Protein AF-A0A5J4VMX1-F1 (afdb_monomer_lite)

Structure (mmCIF, N/CA/C/O backbone):
data_AF-A0A5J4VMX1-F1
#
_entry.id   AF-A0A5J4VMX1-F1
#
loop_
_atom_site.group_PDB
_atom_site.id
_atom_site.type_symbol
_atom_site.label_atom_id
_atom_site.label_alt_id
_atom_site.label_comp_id
_atom_site.label_asym_id
_atom_site.label_entity_id
_atom_site.label_seq_id
_atom_site.pdbx_PDB_ins_code
_atom_site.Cartn_x
_atom_site.Cartn_y
_atom_site.Cartn_z
_atom_site.occupancy
_atom_site.B_iso_or_equiv
_atom_site.auth_seq_id
_atom_site.auth_comp_id
_atom_site.auth_asym_id
_atom_site.auth_atom_id
_atom_site.pdbx_PDB_model_num
ATOM 1 N N . MET A 1 1 ? 20.543 -6.179 -21.275 1.00 29.08 1 MET A N 1
ATOM 2 C CA . MET A 1 1 ? 20.308 -6.005 -19.827 1.00 29.08 1 MET A CA 1
ATOM 3 C C . MET A 1 1 ? 18.827 -6.152 -19.548 1.00 29.08 1 MET A C 1
ATOM 5 O O . MET A 1 1 ? 18.034 -5.289 -19.905 1.00 29.08 1 MET A O 1
ATOM 9 N N . THR A 1 2 ? 18.463 -7.308 -19.015 1.00 29.66 2 THR A N 1
ATOM 10 C CA . THR A 1 2 ? 17.101 -7.694 -18.652 1.00 29.66 2 THR A CA 1
ATOM 11 C C . THR A 1 2 ? 16.808 -7.059 -17.297 1.00 29.66 2 THR A C 1
ATOM 13 O O . THR A 1 2 ? 17.490 -7.374 -16.328 1.00 29.66 2 THR A O 1
ATOM 16 N N . SER A 1 3 ? 15.864 -6.120 -17.218 1.00 35.12 3 SER A N 1
ATOM 17 C CA . SER A 1 3 ? 15.375 -5.622 -15.928 1.00 35.12 3 SER A CA 1
ATOM 18 C C . SER A 1 3 ? 14.804 -6.809 -15.157 1.00 35.12 3 SER A C 1
ATOM 20 O O . SER A 1 3 ? 13.840 -7.421 -15.621 1.00 35.12 3 SER A O 1
ATOM 22 N N . ILE A 1 4 ? 15.448 -7.165 -14.047 1.00 37.03 4 ILE A N 1
ATOM 23 C CA . ILE A 1 4 ? 15.083 -8.304 -13.207 1.00 37.03 4 ILE A CA 1
ATOM 24 C C . ILE A 1 4 ? 13.733 -7.981 -12.560 1.00 37.03 4 ILE A C 1
ATOM 26 O O . ILE A 1 4 ? 13.633 -7.103 -11.707 1.00 37.03 4 ILE A O 1
ATOM 30 N N . ILE A 1 5 ? 12.684 -8.648 -13.040 1.00 44.59 5 ILE A N 1
ATOM 31 C CA . ILE A 1 5 ? 11.363 -8.666 -12.417 1.00 44.59 5 ILE A CA 1
ATOM 32 C C . ILE A 1 5 ? 11.419 -9.800 -11.396 1.00 44.59 5 ILE A C 1
ATOM 34 O O . ILE A 1 5 ? 11.453 -10.965 -11.781 1.00 44.59 5 ILE A O 1
ATOM 38 N N . ASP A 1 6 ? 11.471 -9.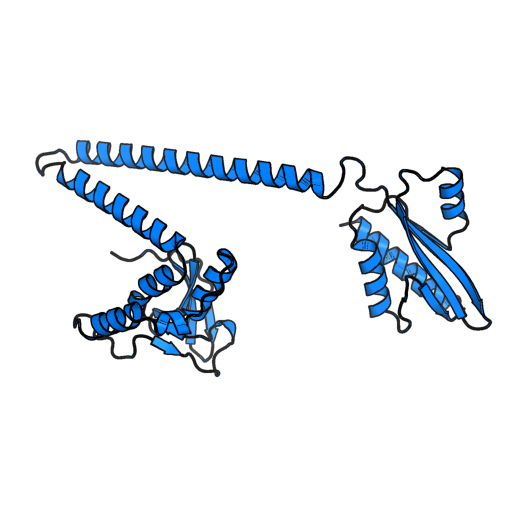463 -10.110 1.00 40.38 6 ASP A N 1
ATOM 39 C CA . ASP A 1 6 ? 11.399 -10.454 -9.035 1.00 40.38 6 ASP A CA 1
ATOM 40 C C . ASP A 1 6 ? 9.949 -10.959 -8.919 1.00 40.38 6 ASP A C 1
ATOM 42 O O . ASP A 1 6 ? 9.024 -10.202 -8.602 1.00 40.38 6 ASP A O 1
ATOM 46 N N . THR A 1 7 ? 9.729 -12.229 -9.262 1.00 39.91 7 THR A N 1
ATOM 47 C CA . THR A 1 7 ? 8.399 -12.845 -9.396 1.00 39.91 7 THR A CA 1
ATOM 48 C C . THR A 1 7 ? 7.942 -13.507 -8.096 1.00 39.91 7 THR A C 1
ATOM 50 O O . THR A 1 7 ? 8.210 -14.680 -7.851 1.00 39.91 7 THR A O 1
ATOM 53 N N . SER A 1 8 ? 7.175 -12.777 -7.281 1.00 46.41 8 SER A N 1
ATOM 54 C CA . SER A 1 8 ? 6.156 -13.389 -6.414 1.00 46.41 8 SER A CA 1
ATOM 55 C C . SER A 1 8 ? 4.821 -13.350 -7.165 1.00 46.41 8 SER A C 1
ATOM 57 O O . SER A 1 8 ? 4.031 -12.413 -7.081 1.00 46.41 8 SER A O 1
ATOM 59 N N . THR A 1 9 ? 4.630 -14.337 -8.035 1.00 57.38 9 THR A N 1
ATOM 60 C CA . THR A 1 9 ? 3.642 -14.291 -9.116 1.00 57.38 9 THR A CA 1
ATOM 61 C C . THR A 1 9 ? 2.244 -14.635 -8.609 1.00 57.38 9 THR A C 1
ATOM 63 O O . THR A 1 9 ? 1.871 -15.801 -8.523 1.00 57.38 9 THR A O 1
ATOM 66 N N . THR A 1 10 ? 1.430 -13.627 -8.298 1.00 73.25 10 THR A N 1
ATOM 67 C CA . THR A 1 10 ? -0.026 -13.833 -8.230 1.00 73.25 10 THR A CA 1
ATOM 68 C C . THR A 1 10 ? -0.598 -13.613 -9.627 1.00 73.25 10 THR A C 1
ATOM 70 O O . THR A 1 10 ? -0.520 -12.499 -10.151 1.00 73.25 10 THR A O 1
ATOM 73 N N . GLN A 1 11 ? -1.136 -14.671 -10.239 1.00 83.56 11 GLN A N 1
ATOM 74 C CA . GLN A 1 11 ? -1.799 -14.599 -11.542 1.00 83.56 11 GLN A CA 1
ATOM 75 C C . GLN A 1 11 ? -3.293 -14.315 -11.374 1.00 83.56 11 GLN A C 1
ATOM 77 O O . GLN A 1 11 ? -3.957 -14.896 -10.516 1.00 83.56 11 GLN A O 1
ATOM 82 N N . ILE A 1 12 ? -3.820 -13.422 -12.206 1.00 90.00 12 ILE A N 1
ATOM 83 C CA . ILE A 1 12 ? -5.243 -13.088 -12.288 1.00 90.00 12 ILE A CA 1
ATOM 84 C C . ILE A 1 12 ? -5.720 -13.424 -13.696 1.00 90.00 12 ILE A C 1
ATOM 86 O O . ILE A 1 12 ? -5.095 -13.035 -14.679 1.00 90.00 12 ILE A O 1
ATOM 90 N N . THR A 1 13 ? -6.846 -14.120 -13.801 1.00 91.06 13 THR A N 1
ATOM 91 C CA . THR A 1 13 ? -7.490 -14.449 -15.078 1.00 91.06 13 THR A CA 1
ATOM 92 C C . THR A 1 13 ? -8.724 -13.577 -15.286 1.00 91.06 13 THR A C 1
ATOM 94 O O . THR A 1 13 ? -9.578 -13.501 -14.403 1.00 91.06 13 THR A O 1
ATOM 97 N N . SER A 1 14 ? -8.855 -12.931 -16.446 1.00 92.06 14 SER A N 1
ATOM 98 C CA . SER A 1 14 ? -10.034 -12.134 -16.794 1.00 92.06 14 SER A CA 1
ATOM 99 C C . SER A 1 14 ? -10.267 -12.108 -18.303 1.00 92.06 14 SER A C 1
ATOM 101 O O . SER A 1 14 ? -9.348 -11.797 -19.054 1.00 92.06 14 SER A O 1
ATOM 103 N N . ASN A 1 15 ? -11.504 -12.395 -18.735 1.00 92.06 15 ASN A N 1
ATOM 104 C CA . ASN A 1 15 ? -11.900 -12.433 -20.150 1.00 92.06 15 ASN A CA 1
ATOM 105 C C . ASN A 1 15 ? -10.936 -13.282 -21.009 1.00 92.06 15 ASN A C 1
ATOM 107 O O . ASN A 1 15 ? -10.409 -12.805 -22.012 1.00 92.06 15 ASN A O 1
ATOM 111 N N . ASP A 1 16 ? -10.660 -14.505 -20.542 1.00 91.38 16 ASP A N 1
ATOM 112 C CA . ASP A 1 16 ? -9.751 -15.488 -21.154 1.00 91.38 16 ASP A CA 1
ATOM 113 C C . ASP A 1 16 ? -8.298 -15.017 -21.346 1.00 91.38 16 ASP A C 1
ATOM 115 O O . ASP A 1 16 ? -7.525 -15.618 -22.090 1.00 91.38 16 ASP A O 1
ATOM 119 N N . GLU A 1 17 ? -7.898 -13.958 -20.643 1.00 93.56 17 GLU A N 1
ATOM 120 C CA . GLU A 1 17 ? -6.526 -13.465 -20.614 1.00 93.56 17 GLU A CA 1
ATOM 121 C C . GLU A 1 17 ? -5.946 -13.511 -19.204 1.00 93.56 17 GLU A C 1
ATOM 123 O O . GLU A 1 17 ? -6.660 -13.407 -18.200 1.00 93.56 17 GLU A O 1
ATOM 128 N N . THR A 1 18 ? -4.626 -13.651 -19.136 1.00 94.69 18 THR A N 1
ATOM 129 C CA . THR A 1 18 ? -3.882 -13.738 -17.884 1.00 94.69 18 THR A CA 1
ATOM 130 C C . THR A 1 18 ? -3.088 -12.462 -17.622 1.00 94.69 18 THR A C 1
ATOM 132 O O . THR A 1 18 ? -2.608 -11.776 -18.534 1.00 94.69 18 THR A O 1
ATOM 135 N N . PHE A 1 19 ? -3.009 -12.118 -16.342 1.00 95.31 19 PHE A N 1
ATOM 136 C CA . PHE A 1 19 ? -2.328 -10.941 -15.838 1.00 95.31 19 PHE A CA 1
ATOM 137 C C . PHE A 1 19 ? -1.429 -11.341 -14.679 1.00 95.31 19 PHE A C 1
ATOM 139 O O . PHE A 1 19 ? -1.864 -12.012 -13.740 1.00 95.31 19 PHE A O 1
ATOM 146 N N . THR A 1 20 ? -0.195 -10.867 -14.722 1.00 94.75 20 THR A N 1
ATOM 147 C CA . THR A 1 20 ? 0.819 -11.132 -13.714 1.00 94.75 20 THR A CA 1
ATOM 148 C C . THR A 1 20 ? 1.050 -9.894 -12.862 1.00 94.75 20 THR A C 1
ATOM 150 O O . THR A 1 20 ? 1.355 -8.815 -13.377 1.00 94.75 20 THR A O 1
ATOM 153 N N . LYS A 1 21 ? 0.965 -10.052 -11.539 1.00 92.25 21 LYS A N 1
ATOM 154 C CA . LYS A 1 21 ? 1.534 -9.071 -10.614 1.00 92.25 21 LYS A CA 1
ATOM 155 C C . LYS A 1 21 ? 3.052 -9.235 -10.553 1.00 92.25 21 LYS A C 1
ATOM 157 O O . LYS A 1 21 ? 3.547 -10.329 -10.296 1.00 92.25 21 LYS A O 1
ATOM 162 N N . GLY A 1 22 ? 3.773 -8.147 -10.787 1.00 88.44 22 GLY A N 1
ATOM 163 C CA . GLY A 1 22 ? 5.227 -8.074 -10.689 1.00 88.44 22 GLY A CA 1
ATOM 164 C C . GLY A 1 22 ? 5.678 -6.874 -9.866 1.00 88.44 22 GLY A C 1
ATOM 165 O O . GLY A 1 22 ? 4.863 -6.139 -9.309 1.00 88.44 22 GLY A O 1
ATOM 166 N N . SER A 1 23 ? 6.988 -6.657 -9.821 1.00 83.88 23 SER A N 1
ATOM 167 C CA . SER A 1 23 ? 7.598 -5.491 -9.184 1.00 83.88 23 SER A CA 1
ATOM 168 C C . SER A 1 23 ? 8.407 -4.689 -10.198 1.00 83.88 23 SER A C 1
ATOM 170 O O . SER A 1 23 ? 9.081 -5.254 -11.060 1.00 83.88 23 SER A O 1
ATOM 172 N N . TYR A 1 24 ? 8.346 -3.365 -10.096 1.00 79.31 24 TYR A N 1
ATOM 173 C CA . TYR A 1 24 ? 9.160 -2.442 -10.875 1.00 79.31 24 TYR A CA 1
ATOM 174 C C . TYR A 1 24 ? 9.666 -1.318 -9.982 1.00 79.31 24 TYR A C 1
ATOM 176 O O . TYR A 1 24 ? 8.875 -0.515 -9.490 1.00 79.31 24 TYR A O 1
ATOM 184 N N . ASN A 1 25 ? 10.983 -1.266 -9.761 1.00 72.06 25 ASN A N 1
ATOM 185 C CA . ASN A 1 25 ? 11.645 -0.254 -8.929 1.00 72.06 25 ASN A CA 1
ATOM 186 C C . ASN A 1 25 ? 10.961 -0.061 -7.556 1.00 72.06 25 ASN A C 1
ATOM 188 O O . ASN A 1 25 ? 10.805 1.061 -7.075 1.00 72.06 25 ASN A O 1
ATOM 192 N N . GLY A 1 26 ? 10.518 -1.165 -6.938 1.00 74.88 26 GLY A N 1
ATOM 193 C CA . GLY A 1 26 ? 9.860 -1.163 -5.628 1.00 74.88 26 GLY A CA 1
ATOM 194 C C . GLY A 1 26 ? 8.373 -0.788 -5.637 1.00 74.88 26 GLY A C 1
ATOM 195 O O . GLY A 1 26 ? 7.829 -0.486 -4.572 1.00 74.88 26 GLY A O 1
ATOM 196 N N . PHE A 1 27 ? 7.724 -0.789 -6.804 1.00 83.12 27 PHE A N 1
ATOM 197 C CA . PHE A 1 27 ? 6.274 -0.653 -6.961 1.00 83.12 27 PHE A CA 1
ATOM 198 C C . PHE A 1 27 ? 5.661 -1.956 -7.472 1.00 83.12 27 PHE A C 1
ATOM 200 O O . PHE A 1 27 ? 6.229 -2.590 -8.360 1.00 83.12 27 PHE A O 1
ATOM 207 N N . GLU A 1 28 ? 4.493 -2.334 -6.949 1.00 88.56 28 GLU A N 1
ATOM 208 C CA . GLU A 1 28 ? 3.722 -3.446 -7.506 1.00 88.56 28 GLU A CA 1
ATOM 209 C C . GLU A 1 28 ? 3.150 -3.013 -8.865 1.00 88.56 28 GLU A C 1
ATOM 211 O O . GLU A 1 28 ? 2.554 -1.946 -9.006 1.00 88.56 28 GLU A O 1
ATOM 216 N N . ILE A 1 29 ? 3.340 -3.827 -9.897 1.00 91.31 29 ILE A N 1
ATOM 217 C CA . ILE A 1 29 ? 2.830 -3.548 -11.238 1.00 91.31 29 ILE A CA 1
ATOM 218 C C . ILE A 1 29 ? 1.965 -4.694 -11.738 1.00 91.31 29 ILE A C 1
ATOM 220 O O . ILE A 1 29 ? 2.256 -5.862 -11.501 1.00 91.31 29 ILE A O 1
ATOM 224 N N . MET A 1 30 ? 0.905 -4.353 -12.469 1.00 94.56 30 MET A N 1
ATOM 225 C CA . MET A 1 30 ? 0.076 -5.328 -13.173 1.00 94.56 30 MET A CA 1
ATOM 226 C C . MET A 1 30 ? 0.529 -5.413 -14.625 1.00 94.56 30 MET A C 1
ATOM 228 O O . MET A 1 30 ? 0.470 -4.412 -15.342 1.00 94.56 30 MET A O 1
ATOM 232 N N . ILE A 1 31 ? 0.943 -6.595 -15.057 1.00 95.00 31 ILE A N 1
ATOM 233 C CA . ILE A 1 31 ? 1.434 -6.880 -16.403 1.00 95.00 31 ILE A CA 1
ATOM 234 C C . ILE A 1 31 ? 0.393 -7.747 -17.107 1.00 95.00 31 ILE A C 1
ATOM 236 O O . ILE A 1 31 ? -0.102 -8.708 -16.528 1.00 95.00 31 ILE A O 1
ATOM 240 N N . ARG A 1 32 ? 0.028 -7.410 -18.343 1.00 94.38 32 ARG A N 1
ATOM 241 C CA . ARG A 1 32 ? -0.805 -8.279 -19.181 1.00 94.38 32 ARG A CA 1
ATOM 242 C C . ARG A 1 32 ? 0.097 -9.271 -19.902 1.00 94.38 32 ARG A C 1
ATOM 244 O O . ARG A 1 32 ? 0.986 -8.858 -20.642 1.00 94.38 32 ARG A O 1
ATOM 251 N N . ASP A 1 33 ? -0.145 -10.564 -19.735 1.00 92.94 33 ASP A N 1
ATOM 252 C CA . ASP A 1 33 ? 0.799 -11.585 -20.210 1.00 92.94 33 ASP A CA 1
ATOM 253 C C . ASP A 1 33 ? 0.840 -11.680 -21.743 1.00 92.94 33 ASP A C 1
ATOM 255 O O . ASP A 1 33 ? 1.867 -12.015 -22.326 1.00 92.94 33 ASP A O 1
ATOM 259 N N . LYS A 1 34 ? -0.266 -11.325 -22.409 1.00 91.38 34 LYS A N 1
ATOM 260 C CA . LYS A 1 34 ? -0.405 -11.365 -23.873 1.00 91.38 34 LYS A CA 1
ATOM 261 C C . LYS A 1 34 ? 0.594 -10.472 -24.616 1.00 91.38 34 LYS A C 1
ATOM 263 O O . LYS A 1 34 ? 1.034 -10.832 -25.704 1.00 91.38 34 LYS A O 1
ATOM 268 N N . ASP A 1 35 ? 0.883 -9.287 -24.086 1.00 89.88 35 ASP A N 1
ATOM 269 C CA . ASP A 1 35 ? 1.686 -8.261 -24.768 1.00 89.88 35 ASP A CA 1
ATOM 270 C C . ASP A 1 35 ? 2.788 -7.648 -23.887 1.00 89.88 35 ASP A C 1
ATOM 272 O O . ASP A 1 35 ? 3.611 -6.872 -24.375 1.00 89.88 35 ASP A O 1
ATOM 276 N N . GLY A 1 36 ? 2.834 -7.990 -22.598 1.00 90.38 36 GLY A N 1
ATOM 277 C CA . GLY A 1 36 ? 3.792 -7.451 -21.638 1.00 90.38 36 GLY A CA 1
ATOM 278 C C . GLY A 1 36 ? 3.554 -5.981 -21.283 1.00 90.38 36 GLY A C 1
ATOM 279 O O . GLY A 1 36 ? 4.446 -5.341 -20.717 1.00 90.38 36 GLY A O 1
ATOM 280 N N . TYR A 1 37 ? 2.394 -5.410 -21.625 1.00 93.69 37 TYR A N 1
ATOM 281 C CA . TYR A 1 37 ? 2.067 -4.036 -21.259 1.00 93.69 37 TYR A CA 1
ATOM 282 C C . TYR A 1 37 ? 1.710 -3.956 -19.780 1.00 93.69 37 TYR A C 1
ATOM 284 O O . TYR A 1 37 ? 1.169 -4.888 -19.184 1.00 93.69 37 TYR A O 1
ATOM 292 N N . VAL A 1 38 ? 1.971 -2.793 -19.194 1.00 95.19 38 VAL A N 1
ATOM 293 C CA . VAL A 1 38 ? 1.804 -2.567 -17.761 1.00 95.19 38 VAL A CA 1
ATOM 294 C C . VAL A 1 38 ? 0.653 -1.601 -17.510 1.00 95.19 38 VAL A C 1
ATOM 296 O O . VAL A 1 38 ? 0.524 -0.587 -18.199 1.00 95.19 38 VAL A O 1
ATOM 299 N N . ASN A 1 39 ? -0.173 -1.884 -16.505 1.00 96.06 39 ASN A N 1
ATOM 300 C CA . ASN A 1 39 ? -1.279 -1.021 -16.099 1.00 96.06 39 ASN A CA 1
ATOM 301 C C . ASN A 1 39 ? -0.752 0.247 -15.400 1.00 96.06 39 ASN A C 1
ATOM 303 O O . ASN A 1 39 ? -0.474 0.261 -14.199 1.00 96.06 39 ASN A O 1
ATOM 307 N N . ALA A 1 40 ? -0.642 1.338 -16.156 1.00 96.56 40 ALA A N 1
ATOM 308 C CA . ALA A 1 40 ? -0.169 2.620 -15.644 1.00 96.56 40 ALA A CA 1
ATOM 309 C C . ALA A 1 40 ? -1.183 3.299 -14.716 1.00 96.56 40 ALA A C 1
ATOM 311 O O . ALA A 1 40 ? -0.790 4.076 -13.850 1.00 96.56 40 ALA A O 1
ATOM 312 N N . THR A 1 41 ? -2.483 3.030 -14.880 1.00 95.81 41 THR A N 1
ATOM 313 C CA . THR A 1 41 ? -3.520 3.613 -14.016 1.00 95.81 41 THR A CA 1
ATOM 314 C C . THR A 1 41 ? -3.337 3.151 -12.577 1.00 95.81 41 THR A C 1
ATOM 316 O O . THR A 1 41 ? -3.288 3.982 -11.671 1.00 95.81 41 THR A O 1
ATOM 319 N N . LYS A 1 42 ? -3.183 1.838 -12.377 1.00 94.12 42 LYS A N 1
ATOM 320 C CA . LYS A 1 42 ? -2.949 1.253 -11.054 1.00 94.12 42 LYS A CA 1
ATOM 321 C C . LYS A 1 42 ? -1.614 1.700 -10.468 1.00 94.12 42 LYS A C 1
ATOM 323 O O . LYS A 1 42 ? -1.575 2.074 -9.303 1.00 94.12 42 LYS A O 1
ATOM 328 N N . LEU A 1 43 ? -0.556 1.760 -11.277 1.00 94.81 43 LEU A N 1
ATOM 329 C CA . LEU A 1 43 ? 0.742 2.248 -10.813 1.00 94.81 43 LEU A CA 1
ATOM 330 C C . LEU A 1 43 ? 0.675 3.697 -10.303 1.00 94.81 43 LEU A C 1
ATOM 332 O O . LEU A 1 43 ? 1.148 3.986 -9.208 1.00 94.81 43 LEU A O 1
ATOM 336 N N . VAL A 1 44 ? 0.069 4.613 -11.068 1.00 95.62 44 VAL A N 1
ATOM 337 C CA . VAL A 1 44 ? -0.065 6.020 -10.649 1.00 95.62 44 VAL A CA 1
ATOM 338 C C . VAL A 1 44 ? -0.892 6.135 -9.371 1.00 95.62 44 VAL A C 1
ATOM 340 O O . VAL A 1 44 ? -0.533 6.904 -8.482 1.00 95.62 44 VAL A O 1
ATOM 343 N N . GLN A 1 45 ? -1.962 5.346 -9.250 1.00 94.12 45 GLN A N 1
ATOM 344 C CA . GLN A 1 45 ? -2.766 5.288 -8.033 1.00 94.12 45 GLN A CA 1
ATOM 345 C C . GLN A 1 45 ? -1.931 4.840 -6.822 1.00 94.12 45 GLN A C 1
ATOM 347 O O . GLN A 1 45 ? -1.939 5.521 -5.800 1.00 94.12 45 GLN A O 1
ATOM 352 N N . GLN A 1 46 ? -1.162 3.758 -6.949 1.00 92.44 46 GLN A N 1
ATOM 353 C CA . GLN A 1 46 ? -0.308 3.267 -5.864 1.00 92.44 46 GLN A CA 1
ATOM 354 C C . GLN A 1 46 ? 0.762 4.287 -5.449 1.00 92.44 46 GLN A C 1
ATOM 356 O O . GLN A 1 46 ? 1.012 4.481 -4.260 1.00 92.44 46 GLN A O 1
ATOM 361 N N . ILE A 1 47 ? 1.390 4.969 -6.414 1.00 92.69 47 ILE A N 1
ATOM 362 C CA . ILE A 1 47 ? 2.368 6.027 -6.121 1.00 92.69 47 ILE A CA 1
ATOM 363 C C . ILE A 1 47 ? 1.694 7.181 -5.370 1.00 92.69 47 ILE A C 1
ATOM 365 O O . ILE A 1 47 ? 2.229 7.653 -4.370 1.00 92.69 47 ILE A O 1
ATOM 369 N N . ASN A 1 48 ? 0.516 7.615 -5.821 1.00 94.38 48 ASN A N 1
ATOM 370 C CA . ASN A 1 48 ? -0.257 8.668 -5.165 1.00 94.38 48 ASN A CA 1
ATOM 371 C C . ASN A 1 48 ? -0.606 8.314 -3.717 1.00 94.38 48 ASN A C 1
ATOM 373 O O . ASN A 1 48 ? -0.431 9.149 -2.833 1.00 94.38 48 ASN A O 1
ATOM 377 N N . GLU A 1 49 ? -1.058 7.083 -3.472 1.00 92.62 49 GLU A N 1
ATOM 378 C CA . GLU A 1 49 ? -1.377 6.576 -2.134 1.00 92.62 49 GLU A CA 1
ATOM 379 C C . GLU A 1 49 ? -0.136 6.572 -1.231 1.00 92.62 49 GLU A C 1
ATOM 381 O O . GLU A 1 49 ? -0.187 7.069 -0.106 1.00 92.62 49 GLU A O 1
ATOM 386 N N . ARG A 1 50 ? 1.003 6.085 -1.743 1.00 89.69 50 ARG A N 1
ATOM 387 C CA . ARG A 1 50 ? 2.273 5.999 -1.002 1.00 89.69 50 ARG A CA 1
ATOM 388 C C . ARG A 1 50 ? 2.920 7.359 -0.733 1.00 89.69 50 ARG A C 1
ATOM 390 O O . ARG A 1 50 ? 3.609 7.525 0.272 1.00 89.69 50 ARG A O 1
ATOM 397 N N . GLU A 1 51 ? 2.779 8.306 -1.653 1.00 91.44 51 GLU A N 1
ATOM 398 C CA . GLU A 1 51 ? 3.430 9.621 -1.583 1.00 91.44 51 GLU A CA 1
ATOM 399 C C . GLU A 1 51 ? 2.481 10.753 -1.185 1.00 91.44 51 GLU A C 1
ATOM 401 O O . GLU A 1 51 ? 2.908 11.903 -1.130 1.00 91.44 51 GLU A O 1
ATOM 406 N N . HIS A 1 52 ? 1.217 10.442 -0.890 1.00 92.56 52 HIS A N 1
ATOM 407 C CA . HIS A 1 52 ? 0.170 11.410 -0.555 1.00 92.56 52 HIS A CA 1
ATOM 408 C C . HIS A 1 52 ? 0.022 12.519 -1.611 1.00 92.56 52 HIS A C 1
ATOM 410 O O . HIS A 1 52 ? -0.037 13.708 -1.299 1.00 92.56 52 HIS A O 1
ATOM 416 N N . THR A 1 53 ? -0.037 12.122 -2.885 1.00 93.94 53 THR A N 1
ATOM 417 C CA . THR A 1 53 ? -0.249 13.031 -4.024 1.00 93.94 53 THR A CA 1
ATOM 418 C C . THR A 1 53 ? -1.519 12.671 -4.799 1.00 93.94 53 THR A C 1
ATOM 420 O O . THR A 1 53 ? -2.176 11.676 -4.515 1.00 93.94 53 THR A O 1
ATOM 423 N N . THR A 1 54 ? -1.915 13.508 -5.760 1.00 94.88 54 THR A N 1
ATOM 424 C CA . THR A 1 54 ? -3.186 13.379 -6.504 1.00 94.88 54 THR A CA 1
ATOM 425 C C . THR A 1 54 ? -2.976 13.436 -8.018 1.00 94.88 54 THR A C 1
ATOM 427 O O . THR A 1 54 ? -3.785 13.981 -8.768 1.00 94.88 54 THR A O 1
ATOM 430 N N . LYS A 1 55 ? -1.847 12.912 -8.502 1.00 94.81 55 LYS A N 1
ATOM 431 C CA . LYS A 1 55 ? -1.479 13.020 -9.916 1.00 94.81 55 LYS A CA 1
ATOM 432 C C . LYS A 1 55 ? -2.363 12.134 -10.781 1.00 94.81 55 LYS A C 1
ATOM 434 O O . LYS A 1 55 ? -2.604 10.973 -10.472 1.00 94.81 55 LYS A O 1
ATOM 439 N N . GLU A 1 56 ? -2.798 12.657 -11.917 1.00 95.38 56 GLU A N 1
ATOM 440 C CA . GLU A 1 56 ? -3.645 11.911 -12.843 1.00 95.38 56 GLU A CA 1
ATOM 441 C C . GLU A 1 56 ? -2.851 11.462 -14.068 1.00 95.38 56 GLU A C 1
ATOM 443 O O . GLU A 1 56 ? -2.212 12.273 -14.748 1.00 95.38 56 GLU A O 1
ATOM 448 N N . LEU A 1 57 ? -2.975 10.181 -14.430 1.00 96.12 57 LEU A N 1
ATOM 449 C CA . LEU A 1 57 ? -2.355 9.634 -15.641 1.00 96.12 57 LEU A CA 1
ATOM 450 C C . LEU A 1 57 ? -2.777 10.404 -16.904 1.00 96.12 57 LEU A C 1
ATOM 452 O O . LEU A 1 57 ? -1.980 10.587 -17.824 1.00 96.12 57 LEU A O 1
ATOM 456 N N . ARG A 1 58 ? -4.015 10.909 -16.947 1.00 95.38 58 ARG A N 1
ATOM 457 C CA . ARG A 1 58 ? -4.518 11.733 -18.055 1.00 95.38 58 ARG A CA 1
ATOM 458 C C . ARG A 1 58 ? -3.685 13.000 -18.257 1.00 95.38 58 ARG A C 1
ATOM 460 O O . ARG A 1 58 ? -3.398 13.357 -19.394 1.00 95.38 58 ARG A O 1
ATOM 467 N N . ASN A 1 59 ? -3.277 13.662 -17.178 1.00 95.94 59 ASN A N 1
ATOM 468 C CA . ASN A 1 59 ? -2.484 14.890 -17.256 1.00 95.94 59 ASN A CA 1
ATOM 469 C C . ASN A 1 59 ? -1.029 14.574 -17.624 1.00 95.94 59 ASN A C 1
ATOM 471 O O . ASN A 1 59 ? -0.429 15.277 -18.433 1.00 95.94 59 ASN A O 1
ATOM 475 N N . ILE A 1 60 ? -0.494 13.459 -17.117 1.00 96.00 60 ILE A N 1
ATOM 476 C CA . ILE A 1 60 ? 0.847 12.968 -17.462 1.00 96.00 60 ILE A CA 1
ATOM 477 C C . ILE A 1 60 ? 0.942 12.644 -18.958 1.00 96.00 60 ILE A C 1
ATOM 479 O O . ILE A 1 60 ? 1.836 13.137 -19.643 1.00 96.00 60 ILE A O 1
ATOM 483 N N . THR A 1 61 ? -0.010 11.869 -19.479 1.00 94.56 61 THR A N 1
ATOM 484 C CA . THR A 1 61 ? -0.030 11.425 -20.886 1.00 94.56 61 THR A CA 1
ATOM 485 C C . THR A 1 61 ? -0.298 12.553 -21.884 1.00 94.56 61 THR A C 1
ATOM 487 O O . THR A 1 61 ? 0.035 12.422 -23.058 1.00 94.56 61 THR A O 1
ATOM 490 N N . ARG A 1 62 ? -0.871 13.672 -21.426 1.00 95.06 62 ARG A N 1
ATOM 491 C CA . ARG A 1 62 ? -1.053 14.903 -22.213 1.00 95.06 62 ARG A CA 1
ATOM 492 C C . ARG A 1 62 ? 0.133 15.858 -22.145 1.00 95.06 62 ARG A C 1
ATOM 494 O O . ARG A 1 62 ? 0.154 16.833 -22.889 1.00 95.06 62 ARG A O 1
ATOM 501 N N . SER A 1 63 ? 1.085 15.628 -21.242 1.00 96.12 63 SER A N 1
ATOM 502 C CA . SER A 1 63 ? 2.218 16.537 -21.087 1.00 96.12 63 SER A CA 1
ATOM 503 C C . SER A 1 63 ? 3.095 16.547 -22.349 1.00 96.12 63 SER A C 1
ATOM 505 O O . SER A 1 63 ? 3.308 15.477 -22.929 1.00 96.12 63 SER A O 1
ATOM 507 N N . PRO A 1 64 ? 3.648 17.709 -22.758 1.00 95.81 64 PRO A N 1
ATOM 508 C CA . PRO A 1 64 ? 4.493 17.803 -23.952 1.00 95.81 64 PRO A CA 1
ATOM 509 C C . PRO A 1 64 ? 5.645 16.795 -23.948 1.00 95.81 64 PRO A C 1
ATOM 511 O O . PRO A 1 64 ? 5.830 16.076 -24.920 1.00 95.81 64 PRO A O 1
ATOM 514 N N . VAL A 1 65 ? 6.326 16.648 -22.806 1.00 94.06 65 VAL A N 1
ATOM 515 C CA . VAL A 1 65 ? 7.455 15.717 -22.633 1.00 94.06 65 VAL A CA 1
ATOM 516 C C . VAL A 1 65 ? 7.039 14.263 -22.882 1.00 94.06 65 VAL A C 1
ATOM 518 O O . VAL A 1 65 ? 7.774 13.500 -23.502 1.00 94.06 65 VAL A O 1
ATOM 521 N N . PHE A 1 66 ? 5.851 13.857 -22.416 1.00 95.19 66 PHE A N 1
ATOM 522 C CA . PHE A 1 66 ? 5.350 12.504 -22.663 1.00 95.19 66 PHE A CA 1
ATOM 523 C C . PHE A 1 66 ? 5.026 12.281 -24.138 1.00 95.19 66 PHE A C 1
ATOM 525 O O . PHE A 1 66 ? 5.365 11.236 -24.691 1.00 95.19 66 PHE A O 1
ATOM 532 N N . VAL A 1 67 ? 4.367 13.254 -24.768 1.00 94.19 67 VAL A N 1
ATOM 533 C CA . VAL A 1 67 ? 3.984 13.183 -26.183 1.00 94.19 67 VAL A CA 1
ATOM 534 C C . VAL A 1 67 ? 5.223 13.113 -27.073 1.00 94.19 67 VAL A C 1
ATOM 536 O O . VAL A 1 67 ? 5.289 12.243 -27.938 1.00 94.19 67 VAL A O 1
ATOM 539 N N . GLU A 1 68 ? 6.213 13.962 -26.816 1.00 94.31 68 GLU A N 1
ATOM 540 C CA . GLU A 1 68 ? 7.484 13.995 -27.539 1.00 94.31 68 GLU A CA 1
ATOM 541 C C . GLU A 1 68 ? 8.234 12.664 -27.413 1.00 94.31 68 GLU A C 1
ATOM 543 O O . GLU A 1 68 ? 8.602 12.058 -28.418 1.00 94.31 68 GLU A O 1
ATOM 548 N N . TYR A 1 69 ? 8.381 12.138 -26.192 1.00 92.38 69 TYR A N 1
ATOM 549 C CA . TYR A 1 69 ? 9.056 10.857 -25.983 1.00 92.38 69 TYR A CA 1
ATOM 550 C C . TYR A 1 69 ? 8.301 9.683 -26.621 1.00 92.38 69 TYR A C 1
ATOM 552 O O . TYR A 1 69 ? 8.905 8.779 -27.197 1.00 92.38 69 TYR A O 1
ATOM 560 N N . LYS A 1 70 ? 6.964 9.703 -26.577 1.00 91.06 70 LYS A N 1
ATOM 561 C CA . LYS A 1 70 ? 6.135 8.708 -27.264 1.00 91.06 70 LYS A CA 1
ATOM 562 C C . LYS A 1 70 ? 6.360 8.748 -28.778 1.00 91.06 70 LYS A C 1
ATOM 564 O O . LYS A 1 70 ? 6.532 7.688 -29.369 1.00 91.06 70 LYS A O 1
ATOM 569 N N . GLN A 1 71 ? 6.388 9.932 -29.389 1.00 90.44 71 GLN A N 1
ATOM 570 C CA . GLN A 1 71 ? 6.663 10.099 -30.822 1.00 90.44 71 GLN A CA 1
ATOM 571 C C . GLN A 1 71 ? 8.078 9.640 -31.184 1.00 90.44 71 GLN A C 1
ATOM 573 O O . GLN A 1 71 ? 8.258 8.916 -32.159 1.00 90.44 71 GLN A O 1
ATOM 578 N N . TYR A 1 72 ? 9.071 9.990 -30.365 1.00 89.69 72 TYR A N 1
ATOM 579 C CA . TYR A 1 72 ? 10.446 9.514 -30.504 1.00 89.69 72 TYR A CA 1
ATOM 580 C C . TYR A 1 72 ? 10.509 7.979 -30.553 1.00 89.69 72 TYR A C 1
ATOM 582 O O . TYR A 1 72 ? 11.080 7.416 -31.486 1.00 89.69 72 TYR A O 1
ATOM 590 N N . LEU A 1 73 ? 9.839 7.292 -29.619 1.00 87.44 73 LEU A N 1
ATOM 591 C CA . LEU A 1 73 ? 9.775 5.825 -29.604 1.00 87.44 73 LEU A CA 1
ATOM 592 C C . LEU A 1 73 ? 9.040 5.227 -30.812 1.00 87.44 73 LEU A C 1
ATOM 594 O O . LEU A 1 73 ? 9.368 4.119 -31.219 1.00 87.44 73 LEU A O 1
ATOM 598 N N . GLN A 1 74 ? 8.057 5.929 -31.381 1.00 86.00 74 GLN A N 1
ATOM 599 C CA . GLN A 1 74 ? 7.359 5.483 -32.595 1.00 86.00 74 GLN A CA 1
ATOM 600 C C . GLN A 1 74 ? 8.226 5.617 -33.852 1.00 86.00 74 GLN A C 1
ATOM 602 O O . GLN A 1 74 ? 8.060 4.842 -34.788 1.00 86.00 74 GLN A O 1
ATOM 607 N N . ASN A 1 75 ? 9.136 6.593 -33.871 1.00 83.81 75 ASN A N 1
ATOM 608 C CA . ASN A 1 75 ? 9.972 6.901 -35.031 1.00 83.81 75 ASN A CA 1
ATOM 609 C C . ASN A 1 75 ? 11.265 6.079 -35.072 1.00 83.81 75 ASN A C 1
ATOM 611 O O . ASN A 1 75 ? 11.855 5.904 -36.137 1.00 83.81 75 ASN A O 1
ATOM 615 N N . ILE A 1 76 ? 11.736 5.592 -33.923 1.00 78.69 76 ILE A N 1
ATOM 616 C CA . ILE A 1 76 ? 12.965 4.805 -33.860 1.00 78.69 76 ILE A CA 1
ATOM 617 C C . ILE A 1 76 ? 12.602 3.352 -34.123 1.00 78.69 76 ILE A C 1
ATOM 619 O O . ILE A 1 76 ? 11.890 2.704 -33.361 1.00 78.69 76 ILE A O 1
ATOM 623 N N . SER A 1 77 ? 13.098 2.875 -35.261 1.00 55.69 77 SER A N 1
ATOM 624 C CA . SER A 1 77 ? 12.691 1.660 -35.965 1.00 55.69 77 SER A CA 1
ATOM 625 C C . SER A 1 77 ? 13.195 0.285 -35.445 1.00 55.69 77 SER A C 1
ATOM 627 O O . SER A 1 77 ? 12.972 -0.683 -36.171 1.00 55.69 77 SER A O 1
ATOM 629 N N . PRO A 1 78 ? 13.838 0.074 -34.266 1.00 54.59 78 PRO A N 1
ATOM 630 C CA . PRO A 1 78 ? 14.152 -1.283 -33.809 1.00 54.59 78 PRO A CA 1
ATOM 631 C C . PRO A 1 78 ? 12.981 -1.971 -33.096 1.00 54.59 78 PRO A C 1
ATOM 633 O O . PRO A 1 78 ? 13.044 -3.170 -32.830 1.00 54.59 78 PRO A O 1
ATOM 636 N N . PHE A 1 79 ? 11.903 -1.248 -32.795 1.00 55.00 79 PHE A N 1
ATOM 637 C CA . PHE A 1 79 ? 10.710 -1.821 -32.197 1.00 55.00 79 PHE A CA 1
ATOM 638 C C . PHE A 1 79 ? 9.638 -1.904 -33.281 1.00 55.00 79 PHE A C 1
ATOM 640 O O . PHE A 1 79 ? 8.917 -0.938 -33.507 1.00 55.00 79 PHE A O 1
ATOM 647 N N . ASN A 1 80 ? 9.518 -3.053 -33.954 1.00 52.19 80 ASN A N 1
ATOM 648 C CA . ASN A 1 80 ? 8.304 -3.431 -34.696 1.00 52.19 80 ASN A CA 1
ATOM 649 C C . ASN A 1 80 ? 7.129 -3.558 -33.703 1.00 52.19 80 ASN A C 1
ATOM 651 O O . ASN A 1 80 ? 6.594 -4.639 -33.455 1.00 52.19 80 ASN A O 1
ATOM 655 N N . LEU A 1 81 ? 6.767 -2.455 -33.048 1.00 61.00 81 LEU A N 1
ATOM 656 C CA . LEU A 1 81 ? 5.589 -2.332 -32.215 1.00 61.00 81 LEU A CA 1
ATOM 657 C C . LEU A 1 81 ? 4.422 -2.291 -33.184 1.00 61.00 81 LEU A C 1
ATOM 659 O O . LEU A 1 81 ? 4.001 -1.229 -33.634 1.00 61.00 81 LEU A O 1
ATOM 663 N N . ASN A 1 82 ? 3.922 -3.473 -33.529 1.00 59.12 82 ASN A N 1
ATOM 664 C CA . ASN A 1 82 ? 2.756 -3.669 -34.386 1.00 59.12 82 ASN A CA 1
ATOM 665 C C . ASN A 1 82 ? 1.456 -3.242 -33.668 1.00 59.12 82 ASN A C 1
ATOM 667 O O . ASN A 1 82 ? 0.461 -3.964 -33.678 1.00 59.12 82 ASN A O 1
ATOM 671 N N . GLY A 1 83 ? 1.459 -2.091 -32.990 1.00 73.44 83 GLY A N 1
ATOM 672 C CA . GLY A 1 83 ? 0.346 -1.628 -32.180 1.00 73.44 83 GLY A CA 1
ATOM 673 C C . GLY A 1 83 ? 0.602 -0.310 -31.444 1.00 73.44 83 GLY A C 1
ATOM 674 O O . GLY A 1 83 ? 1.712 0.225 -31.425 1.00 73.44 83 GLY A O 1
ATOM 675 N N . PRO A 1 84 ? -0.447 0.249 -30.822 1.00 87.44 84 PRO A N 1
ATOM 676 C CA . PRO A 1 84 ? -0.342 1.485 -30.066 1.00 87.44 84 PRO A CA 1
ATOM 677 C C . PRO A 1 84 ? 0.514 1.298 -28.802 1.00 87.44 84 PRO A C 1
ATOM 679 O O . PRO A 1 84 ? 0.382 0.323 -28.067 1.00 87.44 84 PRO A O 1
ATOM 682 N N . LEU A 1 85 ? 1.352 2.290 -28.490 1.00 90.44 85 LEU A N 1
ATOM 683 C CA . LEU A 1 85 ? 2.179 2.311 -27.272 1.00 90.44 85 LEU A CA 1
ATOM 684 C C . LEU A 1 85 ? 1.377 2.446 -25.962 1.00 90.44 85 LEU A C 1
ATOM 686 O O . LEU A 1 85 ? 1.906 2.182 -24.883 1.00 90.44 85 LEU A O 1
ATOM 690 N N . CYS A 1 86 ? 0.115 2.872 -26.053 1.00 92.31 86 CYS A N 1
ATOM 691 C CA . CYS A 1 86 ? -0.820 2.929 -24.933 1.00 92.31 86 CYS A CA 1
ATOM 692 C C . CYS A 1 86 ? -2.213 2.526 -25.421 1.00 92.31 86 CYS A C 1
ATOM 694 O O . CYS A 1 86 ? -2.622 2.972 -26.494 1.00 92.31 86 CYS A O 1
ATOM 696 N N . TYR A 1 87 ? -2.975 1.795 -24.615 1.00 94.06 87 TYR A N 1
ATOM 697 C CA . TYR A 1 87 ? -4.383 1.512 -24.888 1.00 94.06 87 TYR A CA 1
ATOM 698 C C . TYR A 1 87 ? -5.187 1.422 -23.589 1.00 94.06 87 TYR A C 1
ATOM 700 O O . TYR A 1 87 ? -4.635 1.210 -22.512 1.00 94.06 87 TYR A O 1
ATOM 708 N N . LEU A 1 88 ? -6.502 1.614 -23.682 1.00 95.38 88 LEU A N 1
ATOM 709 C CA . LEU A 1 88 ? -7.419 1.446 -22.557 1.00 95.38 88 LEU A CA 1
ATOM 710 C C . LEU A 1 88 ? -8.004 0.034 -22.598 1.00 95.38 88 LEU A C 1
ATOM 712 O O . LEU A 1 88 ? -8.544 -0.373 -23.626 1.00 95.38 88 LEU A O 1
ATOM 716 N N . LEU A 1 89 ? -7.916 -0.697 -21.489 1.00 93.75 89 LEU A N 1
ATOM 717 C CA . LEU A 1 89 ? -8.549 -2.006 -21.377 1.00 93.75 89 LEU A CA 1
ATOM 718 C C . LEU A 1 89 ? -10.075 -1.828 -21.204 1.00 93.75 89 LEU A C 1
ATOM 720 O O . LEU A 1 89 ? -10.492 -1.040 -20.349 1.00 93.75 89 LEU A O 1
ATOM 724 N N . PRO A 1 90 ? -10.921 -2.504 -22.007 1.00 90.62 90 PRO A N 1
ATOM 725 C CA . PRO A 1 90 ? -12.359 -2.252 -22.031 1.00 90.62 90 PRO A CA 1
ATOM 726 C C . PRO A 1 90 ? -13.085 -2.771 -20.784 1.00 90.62 90 PRO A C 1
ATOM 728 O O . PRO A 1 90 ? -12.560 -3.559 -19.997 1.00 90.62 90 PRO A O 1
ATOM 731 N N . ILE A 1 91 ? -14.349 -2.366 -20.636 1.00 90.62 91 ILE A N 1
ATOM 732 C CA . ILE A 1 91 ? -15.187 -2.683 -19.470 1.00 90.62 91 ILE A CA 1
ATOM 733 C C . ILE A 1 91 ? -15.549 -4.175 -19.345 1.00 90.62 91 ILE A C 1
ATOM 735 O O . ILE A 1 91 ? -16.121 -4.579 -18.346 1.00 90.62 91 ILE A O 1
ATOM 739 N N . VAL A 1 92 ? -15.231 -5.010 -20.335 1.00 91.81 92 VAL A N 1
ATOM 740 C CA . VAL A 1 92 ? -15.492 -6.461 -20.279 1.00 91.81 92 VAL A CA 1
ATOM 741 C C . VAL A 1 92 ? -14.572 -7.162 -19.267 1.00 91.81 92 VAL A C 1
ATOM 743 O O . VAL A 1 92 ? -14.949 -8.165 -18.670 1.00 91.81 92 VAL A O 1
ATOM 746 N N . PHE A 1 93 ? -13.389 -6.603 -19.008 1.00 93.81 93 PHE A N 1
ATOM 747 C CA . PHE A 1 93 ? -12.435 -7.141 -18.037 1.00 93.81 93 PHE A CA 1
ATOM 748 C C . PHE A 1 93 ? -12.866 -6.850 -16.592 1.00 93.81 93 PHE A C 1
ATOM 750 O O . PHE A 1 93 ? -13.693 -5.974 -16.351 1.00 93.81 93 PHE A O 1
ATOM 757 N N . MET A 1 94 ? -12.310 -7.545 -15.602 1.00 92.38 94 MET A N 1
ATOM 758 C CA . MET A 1 94 ? -12.577 -7.291 -14.178 1.00 92.38 94 MET A CA 1
ATOM 759 C C . MET A 1 94 ? -12.035 -5.927 -13.733 1.00 92.38 94 MET A C 1
ATOM 761 O O . MET A 1 94 ? -11.014 -5.462 -14.235 1.00 92.38 94 MET A O 1
ATOM 765 N N . ASN A 1 95 ? -12.682 -5.299 -12.746 1.00 90.19 95 ASN A N 1
ATOM 766 C CA . ASN A 1 95 ? -12.292 -3.974 -12.240 1.00 90.19 95 ASN A CA 1
ATOM 767 C C . ASN A 1 95 ? -10.819 -3.879 -11.810 1.00 90.19 95 ASN A C 1
ATOM 769 O O . ASN A 1 95 ? -10.199 -2.832 -11.995 1.00 90.19 95 ASN A O 1
ATOM 773 N N . ASP A 1 96 ? -10.252 -4.961 -11.280 1.00 89.50 96 ASP A N 1
ATOM 774 C CA . ASP A 1 96 ? -8.886 -4.967 -10.750 1.00 89.50 96 ASP A CA 1
ATOM 775 C C . ASP A 1 96 ? -7.809 -4.890 -11.832 1.00 89.50 96 ASP A C 1
ATOM 777 O O . ASP A 1 96 ? -6.724 -4.368 -11.577 1.00 89.50 96 ASP A O 1
ATOM 781 N N . VAL A 1 97 ? -8.124 -5.338 -13.049 1.00 93.00 97 VAL A N 1
ATOM 782 C CA . VAL A 1 97 ? -7.213 -5.291 -14.201 1.00 93.00 97 VAL A CA 1
ATOM 783 C C . VAL A 1 97 ? -7.563 -4.162 -15.174 1.00 93.00 97 VAL A C 1
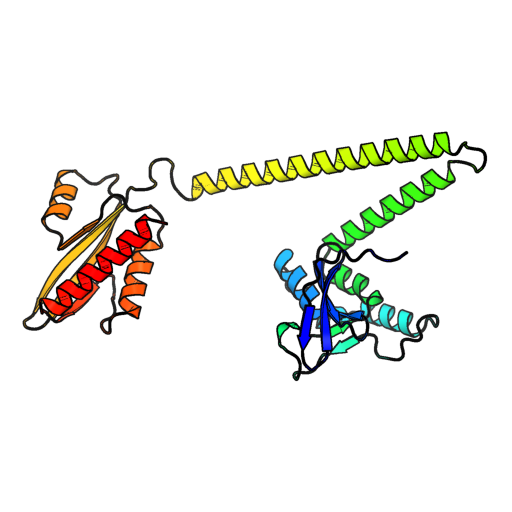ATOM 785 O O . VAL A 1 97 ? -6.788 -3.870 -16.074 1.00 93.00 97 VAL A O 1
ATOM 788 N N . ARG A 1 98 ? -8.696 -3.466 -15.007 1.00 93.69 98 ARG A N 1
ATOM 789 C CA . ARG A 1 98 ? -9.058 -2.318 -15.859 1.00 93.69 98 ARG A CA 1
ATOM 790 C C . ARG A 1 98 ? -8.070 -1.159 -15.701 1.00 93.69 98 ARG A C 1
ATOM 792 O O . ARG A 1 98 ? -7.495 -0.932 -14.635 1.00 93.69 98 ARG A O 1
ATOM 799 N N . GLY A 1 99 ? -7.912 -0.384 -16.771 1.00 94.69 99 GLY A N 1
ATOM 800 C CA . GLY A 1 99 ? -7.069 0.809 -16.782 1.00 94.69 99 GLY A CA 1
ATOM 801 C C . GLY A 1 99 ? -6.362 1.020 -18.111 1.00 94.69 99 GLY A C 1
ATOM 802 O O . GLY A 1 99 ? -6.570 0.288 -19.081 1.00 94.69 99 GLY A O 1
ATOM 803 N N . THR A 1 100 ? -5.528 2.053 -18.152 1.00 96.44 100 THR A N 1
ATOM 804 C CA . THR A 1 100 ? -4.669 2.341 -19.296 1.00 96.44 100 THR A CA 1
ATOM 805 C C . THR A 1 100 ? -3.396 1.514 -19.192 1.00 96.44 100 THR A C 1
ATOM 807 O O . THR A 1 100 ? -2.621 1.660 -18.244 1.00 96.44 100 THR A O 1
ATOM 810 N N . TYR A 1 101 ? -3.169 0.681 -20.198 1.00 95.75 101 TYR A N 1
ATOM 811 C CA . TYR A 1 101 ? -1.971 -0.124 -20.366 1.00 95.75 101 TYR A CA 1
ATOM 812 C C . TYR A 1 101 ? -0.969 0.615 -21.239 1.00 95.75 101 TYR A C 1
ATOM 814 O O . TYR A 1 101 ? -1.331 1.211 -22.256 1.00 95.75 101 TYR A O 1
ATOM 822 N N . VAL A 1 102 ? 0.295 0.591 -20.830 1.00 94.44 102 VAL A N 1
ATOM 823 C CA . VAL A 1 102 ? 1.391 1.279 -21.513 1.00 94.44 102 VAL A CA 1
ATOM 824 C C . VAL A 1 102 ? 2.545 0.324 -21.765 1.00 94.44 102 VAL A C 1
ATOM 826 O O . VAL A 1 102 ? 2.829 -0.568 -20.961 1.00 94.44 102 VAL A O 1
ATOM 829 N N . HIS A 1 103 ? 3.233 0.535 -22.880 1.00 91.56 103 HIS A N 1
ATOM 830 C CA . HIS A 1 103 ? 4.450 -0.195 -23.186 1.00 91.56 103 HIS A CA 1
ATOM 831 C C . HIS A 1 103 ? 5.543 0.118 -22.152 1.00 91.56 103 HIS A C 1
ATOM 833 O O . HIS A 1 103 ? 5.699 1.267 -21.727 1.00 91.56 103 HIS A O 1
ATOM 839 N N . LYS A 1 104 ? 6.350 -0.887 -21.790 1.00 87.62 104 LYS A N 1
ATOM 840 C CA . LYS A 1 104 ? 7.378 -0.799 -20.734 1.00 87.62 104 LYS A CA 1
ATOM 841 C C . LYS A 1 104 ? 8.357 0.373 -20.882 1.00 87.62 104 LYS A C 1
ATOM 843 O O . LYS A 1 104 ? 8.798 0.930 -19.885 1.00 87.62 104 LYS A O 1
ATOM 848 N N . GLN A 1 105 ? 8.667 0.798 -22.107 1.00 88.31 105 GLN A N 1
ATOM 849 C CA . GLN A 1 105 ? 9.573 1.933 -22.334 1.00 88.31 105 GLN A CA 1
ATOM 850 C C . GLN A 1 105 ? 8.982 3.278 -21.905 1.00 88.31 105 GLN A C 1
ATOM 852 O O . GLN A 1 105 ? 9.718 4.162 -21.479 1.00 88.31 105 GLN A O 1
ATOM 857 N N . LEU A 1 106 ? 7.656 3.428 -21.948 1.00 91.94 106 LEU A N 1
ATOM 858 C CA . LEU A 1 106 ? 6.980 4.630 -21.461 1.00 91.94 106 LEU A CA 1
ATOM 859 C C . LEU A 1 106 ? 6.853 4.659 -19.933 1.00 91.94 106 LEU A C 1
ATOM 861 O O . LEU A 1 106 ? 6.400 5.658 -19.376 1.00 91.94 106 LEU A O 1
ATOM 865 N N . MET A 1 107 ? 7.258 3.593 -19.239 1.00 91.50 107 MET A N 1
ATOM 866 C CA . MET A 1 107 ? 7.113 3.512 -17.791 1.00 91.50 107 MET A CA 1
ATOM 867 C C . MET A 1 107 ? 7.966 4.552 -17.071 1.00 91.50 107 MET A C 1
ATOM 869 O O . MET A 1 107 ? 7.464 5.279 -16.219 1.00 91.50 107 MET A O 1
ATOM 873 N N . ASN A 1 108 ? 9.232 4.687 -17.476 1.00 90.00 108 ASN A N 1
ATOM 874 C CA . ASN A 1 108 ? 10.176 5.627 -16.872 1.00 90.00 108 ASN A CA 1
ATOM 875 C C . ASN A 1 108 ? 9.640 7.061 -16.851 1.00 90.00 108 ASN A C 1
ATOM 877 O O . ASN A 1 108 ? 9.686 7.723 -15.816 1.00 90.00 108 ASN A O 1
ATOM 881 N N . ILE A 1 109 ? 9.091 7.535 -17.974 1.00 92.88 109 ILE A N 1
ATOM 882 C CA . ILE A 1 109 ? 8.564 8.898 -18.065 1.00 92.88 109 ILE A CA 1
ATOM 883 C C . ILE A 1 109 ? 7.305 9.089 -17.210 1.00 92.88 109 ILE A C 1
ATOM 885 O O . ILE A 1 109 ? 7.132 10.148 -16.604 1.00 92.88 109 ILE A O 1
ATOM 889 N N . ILE A 1 110 ? 6.453 8.063 -17.104 1.00 94.31 110 ILE A N 1
ATOM 890 C CA . ILE A 1 110 ? 5.277 8.092 -16.228 1.00 94.31 110 ILE A CA 1
ATOM 891 C C . ILE A 1 110 ? 5.729 8.153 -14.773 1.00 94.31 110 ILE A C 1
ATOM 893 O O . ILE A 1 110 ? 5.309 9.058 -14.053 1.00 94.31 110 ILE A O 1
ATOM 897 N N . CYS A 1 111 ? 6.628 7.266 -14.348 1.00 92.06 111 CYS A N 1
ATOM 898 C CA . CYS A 1 111 ? 7.161 7.252 -12.989 1.00 92.06 111 CYS A CA 1
ATOM 899 C C . CYS A 1 111 ? 7.855 8.572 -12.636 1.00 92.06 111 CYS A C 1
ATOM 901 O O . CYS A 1 111 ? 7.558 9.136 -11.592 1.00 92.06 111 CYS A O 1
ATOM 903 N N . MET A 1 112 ? 8.676 9.132 -13.529 1.00 91.69 112 MET A N 1
ATOM 904 C CA . MET A 1 112 ? 9.352 10.418 -13.320 1.00 91.69 112 MET A CA 1
ATOM 905 C C . MET A 1 112 ? 8.368 11.584 -13.144 1.00 91.69 112 MET A C 1
ATOM 907 O O . MET A 1 112 ? 8.566 12.458 -12.303 1.00 91.69 112 MET A O 1
ATOM 911 N N . LYS A 1 113 ? 7.278 11.621 -13.922 1.00 92.94 113 LYS A N 1
ATOM 912 C CA . LYS A 1 113 ? 6.231 12.643 -13.746 1.00 92.94 113 LYS A CA 1
ATOM 913 C C . LYS A 1 113 ? 5.411 12.393 -12.472 1.00 92.94 113 LYS A C 1
ATOM 915 O O . LYS A 1 113 ? 4.908 13.347 -11.872 1.00 92.94 113 LYS A O 1
ATOM 920 N N . THR A 1 114 ? 5.297 11.139 -12.034 1.00 92.75 114 THR A N 1
ATOM 921 C CA . THR A 1 114 ? 4.462 10.742 -10.890 1.00 92.75 114 THR A CA 1
ATOM 922 C C . THR A 1 114 ? 5.192 10.826 -9.547 1.00 92.75 114 THR A C 1
ATOM 924 O O . THR A 1 114 ? 4.595 11.272 -8.576 1.00 92.75 114 THR A O 1
ATOM 927 N N . SER A 1 115 ? 6.490 10.551 -9.477 1.00 90.50 115 SER A N 1
ATOM 928 C CA . SER A 1 115 ? 7.269 10.530 -8.233 1.00 90.50 115 SER A CA 1
ATOM 929 C C . SER A 1 115 ? 8.626 11.208 -8.413 1.00 90.50 115 SER A C 1
ATOM 931 O O . SER A 1 115 ? 9.404 10.863 -9.301 1.00 90.50 115 SER A O 1
ATOM 933 N N . VAL A 1 116 ? 8.934 12.159 -7.526 1.00 86.31 116 VAL A N 1
ATOM 934 C CA . VAL A 1 116 ? 10.276 12.769 -7.447 1.00 86.31 116 VAL A CA 1
ATOM 935 C C . VAL A 1 116 ? 11.269 11.793 -6.807 1.00 86.31 116 VAL A C 1
ATOM 937 O O . VAL A 1 116 ? 12.443 11.780 -7.165 1.00 86.31 116 VAL A O 1
ATOM 940 N N . LYS A 1 117 ? 10.795 10.921 -5.906 1.00 87.00 117 LYS A N 1
ATOM 941 C CA . LYS A 1 117 ? 11.624 9.884 -5.274 1.00 87.00 117 LYS A CA 1
ATOM 942 C C . LYS A 1 117 ? 12.116 8.874 -6.305 1.00 87.00 117 LYS A C 1
ATOM 944 O O . LYS A 1 117 ? 13.282 8.508 -6.285 1.00 87.00 117 LYS A O 1
ATOM 949 N N . TYR A 1 118 ? 11.254 8.491 -7.249 1.00 87.62 118 TYR A N 1
ATOM 950 C CA . TYR A 1 118 ? 11.637 7.653 -8.381 1.00 87.62 118 TYR A CA 1
ATOM 951 C C . TYR A 1 118 ? 12.810 8.244 -9.164 1.00 87.62 118 TYR A C 1
ATOM 953 O O . TYR A 1 118 ? 13.765 7.533 -9.462 1.00 87.62 118 TYR A O 1
ATOM 961 N N . LEU A 1 119 ? 12.748 9.546 -9.467 1.00 87.00 119 LEU A N 1
ATOM 962 C CA . LEU A 1 119 ? 13.820 10.235 -10.181 1.00 87.00 119 LEU A CA 1
ATOM 963 C C . LEU A 1 119 ? 15.144 10.129 -9.416 1.00 87.00 119 LEU A C 1
ATOM 965 O O . LEU A 1 119 ? 16.144 9.737 -10.004 1.00 87.00 119 LEU A O 1
ATOM 969 N N . HIS A 1 120 ? 15.129 10.386 -8.106 1.00 85.38 120 HIS A N 1
ATOM 970 C CA . HIS A 1 120 ? 16.317 10.244 -7.264 1.00 85.38 120 HIS A CA 1
ATOM 971 C C . HIS A 1 120 ? 16.876 8.811 -7.264 1.00 85.38 120 HIS A C 1
ATOM 973 O O . HIS A 1 120 ? 18.080 8.633 -7.431 1.00 85.38 120 HIS A O 1
ATOM 979 N N . TYR A 1 121 ? 16.021 7.789 -7.147 1.00 83.50 121 TYR A N 1
ATOM 980 C CA . TYR A 1 121 ? 16.466 6.391 -7.179 1.00 83.50 121 TYR A CA 1
ATOM 981 C C . TYR A 1 121 ? 17.096 6.001 -8.515 1.00 83.50 121 TYR A C 1
ATOM 983 O O . TYR A 1 121 ? 18.130 5.341 -8.529 1.00 83.50 121 TYR A O 1
ATOM 991 N N . VAL A 1 122 ? 16.507 6.421 -9.638 1.00 85.94 122 VAL A N 1
ATOM 992 C CA . VAL A 1 122 ? 17.095 6.165 -10.959 1.00 85.94 122 VAL A CA 1
ATOM 993 C C . VAL A 1 122 ? 18.442 6.868 -11.094 1.00 85.94 122 VAL A C 1
ATOM 995 O O . VAL A 1 122 ? 19.377 6.246 -11.585 1.00 85.94 122 VAL A O 1
ATOM 998 N N . THR A 1 123 ? 18.573 8.113 -10.625 1.00 86.12 123 THR A N 1
ATOM 999 C CA . THR A 1 123 ? 19.861 8.823 -10.607 1.00 86.12 123 THR A CA 1
ATOM 1000 C C . THR A 1 123 ? 20.909 8.054 -9.808 1.00 86.12 123 THR A C 1
ATOM 1002 O O . THR A 1 123 ? 21.955 7.747 -10.360 1.00 86.12 123 THR A O 1
ATOM 1005 N N . MET A 1 124 ? 20.598 7.627 -8.580 1.00 85.25 124 MET A N 1
ATOM 1006 C CA . MET A 1 124 ? 21.529 6.832 -7.768 1.00 85.25 124 MET A CA 1
ATOM 1007 C C . MET A 1 124 ? 21.966 5.531 -8.452 1.00 85.25 124 MET A C 1
ATOM 1009 O O . MET A 1 124 ? 23.136 5.164 -8.396 1.00 85.25 124 MET A O 1
ATOM 1013 N N . ILE A 1 125 ? 21.032 4.827 -9.101 1.00 83.19 125 ILE A N 1
ATOM 1014 C CA . ILE A 1 125 ? 21.343 3.595 -9.836 1.00 83.19 125 ILE A CA 1
ATOM 1015 C C . ILE A 1 125 ? 22.272 3.899 -11.014 1.00 83.19 125 ILE A C 1
ATOM 1017 O O . ILE A 1 125 ? 23.244 3.178 -11.227 1.00 83.19 125 ILE A O 1
ATOM 1021 N N . MET A 1 126 ? 21.985 4.954 -11.779 1.00 85.00 126 MET A N 1
ATOM 1022 C CA . MET A 1 126 ? 22.805 5.332 -12.930 1.00 85.00 126 MET A CA 1
ATOM 1023 C C . MET A 1 126 ? 24.201 5.798 -12.514 1.00 85.00 126 MET A C 1
ATOM 1025 O O . MET A 1 126 ? 25.169 5.401 -13.159 1.00 85.00 126 MET A O 1
ATOM 1029 N N . ASP A 1 127 ? 24.313 6.565 -11.429 1.00 86.19 127 ASP A N 1
ATOM 1030 C CA . ASP A 1 127 ? 25.596 7.014 -10.882 1.00 86.19 127 ASP A CA 1
ATOM 1031 C C . ASP A 1 127 ? 26.429 5.816 -10.407 1.00 86.19 127 ASP A C 1
ATOM 1033 O O . ASP A 1 127 ? 27.574 5.671 -10.823 1.00 86.19 127 ASP A O 1
ATOM 1037 N N . SER A 1 128 ? 25.828 4.884 -9.659 1.00 80.25 128 SER A N 1
ATOM 1038 C CA . SER A 1 128 ? 26.497 3.653 -9.209 1.00 80.25 128 SER A CA 1
ATOM 1039 C C . SER A 1 128 ? 26.968 2.777 -10.377 1.00 80.25 128 SER A C 1
ATOM 1041 O O . SER A 1 128 ? 28.086 2.259 -10.368 1.00 80.25 128 SER A O 1
ATOM 1043 N N . ILE A 1 129 ? 26.150 2.631 -11.427 1.00 78.12 129 ILE A N 1
ATOM 1044 C CA . ILE A 1 129 ? 26.553 1.909 -12.643 1.00 78.12 129 ILE A CA 1
ATOM 1045 C C . ILE A 1 129 ? 27.723 2.624 -13.322 1.00 78.12 129 ILE A C 1
ATOM 1047 O O . ILE A 1 129 ? 28.679 1.972 -13.739 1.00 78.12 129 ILE A O 1
ATOM 1051 N N . ASN A 1 130 ? 27.658 3.948 -13.437 1.00 80.38 130 ASN A N 1
ATOM 1052 C CA . ASN A 1 130 ? 28.708 4.735 -14.063 1.00 80.38 130 ASN A CA 1
ATOM 1053 C C . ASN A 1 130 ? 30.029 4.649 -13.279 1.00 80.38 130 ASN A C 1
ATOM 1055 O O . ASN A 1 130 ? 31.072 4.435 -13.890 1.00 80.38 130 ASN A O 1
ATOM 1059 N N . GLU A 1 131 ? 29.992 4.730 -11.947 1.00 79.38 131 GLU A N 1
ATOM 1060 C CA . GLU A 1 131 ? 31.159 4.530 -11.077 1.00 79.38 131 GLU A CA 1
ATOM 1061 C C . GLU A 1 131 ? 31.772 3.138 -11.274 1.00 79.38 131 GLU A C 1
ATOM 1063 O O . GLU A 1 131 ? 32.973 3.019 -11.518 1.00 79.38 131 GLU A O 1
ATOM 1068 N N . ARG A 1 132 ? 30.949 2.080 -11.276 1.00 72.62 132 ARG A N 1
ATOM 1069 C CA . ARG A 1 132 ? 31.414 0.703 -11.515 1.00 72.62 132 ARG A CA 1
ATOM 1070 C C . ARG A 1 132 ? 32.051 0.528 -12.893 1.00 72.62 132 ARG A C 1
ATOM 1072 O O . ARG A 1 132 ? 33.094 -0.113 -13.007 1.00 72.62 132 ARG A O 1
ATOM 1079 N N . ILE A 1 133 ? 31.455 1.099 -13.942 1.00 72.19 133 ILE A N 1
ATOM 1080 C CA . ILE A 1 133 ? 32.003 1.046 -15.306 1.00 72.19 133 ILE A CA 1
ATOM 1081 C C . ILE A 1 133 ? 33.344 1.787 -15.372 1.00 72.19 133 ILE A C 1
ATOM 1083 O O . ILE A 1 133 ? 34.309 1.249 -15.911 1.00 72.19 133 ILE A O 1
ATOM 1087 N N . GLN A 1 134 ? 33.437 2.989 -14.796 1.00 70.31 134 GLN A N 1
ATOM 1088 C CA . GLN A 1 134 ? 34.678 3.768 -14.782 1.00 70.31 134 GLN A CA 1
ATOM 1089 C C . GLN A 1 134 ? 35.806 3.047 -14.038 1.00 70.31 134 GLN A C 1
ATOM 1091 O O . GLN A 1 134 ? 36.923 3.000 -14.544 1.00 70.31 134 GLN A O 1
ATOM 1096 N N . LEU A 1 135 ? 35.515 2.432 -12.890 1.00 64.38 135 LEU A N 1
ATOM 1097 C CA . LEU A 1 135 ? 36.484 1.626 -12.141 1.00 64.38 135 LEU A CA 1
ATOM 1098 C C . LEU A 1 135 ? 36.922 0.382 -12.925 1.00 64.38 135 LEU A C 1
ATOM 1100 O O . LEU A 1 135 ? 38.106 0.059 -12.958 1.00 64.38 135 LEU A O 1
ATOM 1104 N N . THR A 1 136 ? 35.991 -0.273 -13.626 1.00 61.38 136 THR A N 1
ATOM 1105 C CA . THR A 1 136 ? 36.303 -1.428 -14.485 1.00 61.38 136 THR A CA 1
ATOM 1106 C C . THR A 1 136 ? 37.244 -1.042 -15.630 1.00 61.38 136 THR A C 1
ATOM 1108 O O . THR A 1 136 ? 38.127 -1.818 -15.967 1.00 61.38 136 THR A O 1
ATOM 1111 N N . HIS A 1 137 ? 37.105 0.161 -16.196 1.00 61.28 137 HIS A N 1
ATOM 1112 C CA . HIS A 1 137 ? 37.997 0.671 -17.247 1.00 61.28 137 HIS A CA 1
ATOM 1113 C C . HIS A 1 137 ? 39.338 1.228 -16.733 1.00 61.28 137 HIS A C 1
ATOM 1115 O O . HIS A 1 137 ? 40.252 1.411 -17.531 1.00 61.28 137 HIS A O 1
ATOM 1121 N N . GLN A 1 138 ? 39.475 1.514 -15.432 1.00 56.66 138 GLN A N 1
ATOM 1122 C CA . GLN A 1 138 ? 40.757 1.888 -14.811 1.00 56.66 138 GLN A CA 1
ATOM 1123 C C . GLN A 1 138 ? 41.648 0.671 -14.510 1.00 56.66 138 GLN A C 1
ATOM 1125 O O . GLN A 1 138 ? 42.846 0.828 -14.276 1.00 56.66 138 GLN A O 1
ATOM 1130 N N . LEU A 1 139 ? 41.079 -0.535 -14.541 1.00 56.72 139 LEU A N 1
ATOM 1131 C CA . LEU A 1 139 ? 41.808 -1.798 -14.532 1.00 56.72 139 LEU A CA 1
ATOM 1132 C C . LEU A 1 139 ? 42.148 -2.133 -15.991 1.00 56.72 139 LEU A C 1
ATOM 1134 O O . LEU A 1 139 ? 41.321 -2.661 -16.724 1.00 56.72 139 LEU A O 1
ATOM 1138 N N . ASP A 1 140 ? 43.344 -1.748 -16.432 1.00 54.34 140 ASP A N 1
ATOM 1139 C CA . ASP A 1 140 ? 43.858 -2.031 -17.780 1.00 54.34 140 ASP A CA 1
ATOM 1140 C C . ASP A 1 140 ? 43.837 -3.553 -18.062 1.00 54.34 140 ASP A C 1
ATOM 1142 O O . ASP A 1 140 ? 43.987 -4.338 -17.119 1.00 54.34 140 ASP A O 1
ATOM 1146 N N . ASP A 1 141 ? 43.721 -3.988 -19.329 1.00 56.50 141 ASP A N 1
ATOM 1147 C CA . ASP A 1 141 ? 43.665 -5.414 -19.759 1.00 56.50 141 ASP A CA 1
ATOM 1148 C C . ASP A 1 141 ? 44.898 -6.249 -19.315 1.00 56.50 141 ASP A C 1
ATOM 1150 O O . ASP A 1 141 ? 44.969 -7.466 -19.500 1.00 56.50 141 ASP A O 1
ATOM 1154 N N . THR A 1 142 ? 45.895 -5.589 -18.723 1.00 57.31 142 THR A N 1
ATOM 1155 C CA . THR A 1 142 ? 47.118 -6.149 -18.139 1.00 57.31 142 THR A CA 1
ATOM 1156 C C . THR A 1 142 ? 46.981 -6.528 -16.656 1.00 57.31 142 THR A C 1
ATOM 1158 O O . THR A 1 142 ? 47.866 -7.188 -16.101 1.00 57.31 142 THR A O 1
ATOM 1161 N N . THR A 1 143 ? 45.880 -6.150 -15.999 1.00 61.19 143 THR A N 1
ATOM 1162 C CA . THR A 1 143 ? 45.626 -6.426 -14.580 1.00 61.19 143 THR A CA 1
ATOM 1163 C C . THR A 1 143 ? 45.139 -7.866 -14.402 1.00 61.19 143 THR A C 1
ATOM 1165 O O . THR A 1 143 ? 44.159 -8.285 -15.011 1.00 61.19 143 THR A O 1
ATOM 1168 N N . SER A 1 144 ? 45.817 -8.654 -13.560 1.00 64.50 144 SER A N 1
ATOM 1169 C CA . SER A 1 144 ? 45.430 -10.049 -13.293 1.00 64.50 144 SER A CA 1
ATOM 1170 C C . SER A 1 144 ? 43.981 -10.144 -12.805 1.00 64.50 144 SER A C 1
ATOM 1172 O O . SER A 1 144 ? 43.581 -9.405 -11.903 1.00 64.50 144 SER A O 1
ATOM 1174 N N . MET A 1 145 ? 43.231 -11.122 -13.325 1.00 62.09 145 MET A N 1
ATOM 1175 C CA . MET A 1 145 ? 41.853 -11.424 -12.911 1.00 62.09 145 MET A CA 1
ATOM 1176 C C . MET A 1 145 ? 41.693 -11.566 -11.387 1.00 62.09 145 MET A C 1
ATOM 1178 O O . MET A 1 145 ? 40.619 -11.294 -10.860 1.00 62.09 145 MET A O 1
ATOM 1182 N N . ALA A 1 146 ? 42.752 -11.964 -10.672 1.00 65.31 146 ALA A N 1
ATOM 1183 C CA . ALA A 1 146 ? 42.751 -12.052 -9.212 1.00 65.31 146 ALA A CA 1
ATOM 1184 C C . ALA A 1 146 ? 42.658 -10.672 -8.533 1.00 65.31 146 ALA A C 1
ATOM 1186 O O . ALA A 1 146 ? 41.884 -10.497 -7.602 1.00 65.31 146 ALA A O 1
ATOM 1187 N N . VAL A 1 147 ? 43.384 -9.672 -9.042 1.00 67.94 147 VAL A N 1
ATOM 1188 C CA . VAL A 1 147 ? 43.355 -8.297 -8.509 1.00 67.94 147 VAL A CA 1
ATOM 1189 C C . VAL A 1 147 ? 42.016 -7.633 -8.830 1.00 67.94 147 VAL A C 1
ATOM 1191 O O . VAL A 1 147 ? 41.454 -6.928 -7.997 1.00 67.94 147 VAL A O 1
ATOM 1194 N N . GLN A 1 148 ? 41.462 -7.908 -10.013 1.00 63.50 148 GLN A N 1
ATOM 1195 C CA . GLN A 1 148 ? 40.130 -7.440 -10.392 1.00 63.50 148 GLN A CA 1
ATOM 1196 C C . GLN A 1 148 ? 39.033 -8.055 -9.508 1.00 63.50 148 GLN A C 1
ATOM 1198 O O . GLN A 1 148 ? 38.125 -7.344 -9.084 1.00 63.50 148 GLN A O 1
ATOM 1203 N N . ALA A 1 149 ? 39.140 -9.346 -9.176 1.00 66.88 149 ALA A N 1
ATOM 1204 C CA . ALA A 1 149 ? 38.222 -10.009 -8.253 1.00 66.88 149 ALA A CA 1
ATOM 1205 C C . ALA A 1 149 ? 38.301 -9.431 -6.829 1.00 66.88 149 ALA A C 1
ATOM 1207 O O . ALA A 1 149 ? 37.256 -9.192 -6.229 1.00 66.88 149 ALA A O 1
ATOM 1208 N N . ASP A 1 150 ? 39.501 -9.146 -6.314 1.00 75.31 150 ASP A N 1
ATOM 1209 C CA . ASP A 1 150 ? 39.680 -8.570 -4.974 1.00 75.31 150 ASP A CA 1
ATOM 1210 C C . ASP A 1 150 ? 39.120 -7.143 -4.865 1.00 75.31 150 ASP A C 1
ATOM 1212 O O . ASP A 1 150 ? 38.476 -6.804 -3.871 1.00 75.31 150 ASP A O 1
ATOM 1216 N N . VAL A 1 151 ? 39.314 -6.304 -5.890 1.00 75.62 151 VAL A N 1
ATOM 1217 C CA . VAL A 1 151 ? 38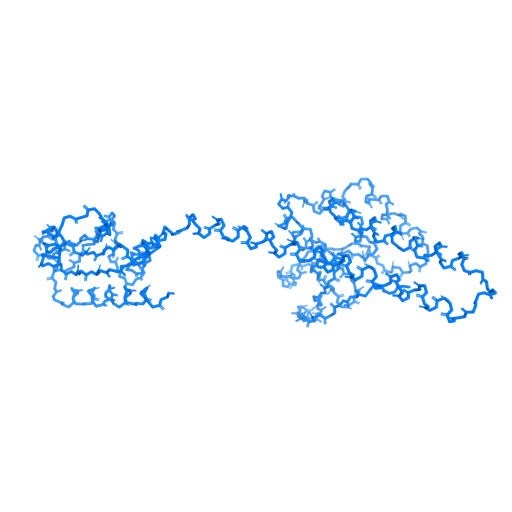.755 -4.939 -5.920 1.00 75.62 151 VAL A CA 1
ATOM 1218 C C . VAL A 1 151 ? 37.226 -4.979 -5.945 1.00 75.62 151 VAL A C 1
ATOM 1220 O O . VAL A 1 151 ? 36.587 -4.305 -5.138 1.00 75.62 151 VAL A O 1
ATOM 1223 N N . ILE A 1 152 ? 36.637 -5.811 -6.814 1.00 74.44 152 ILE A N 1
ATOM 1224 C CA . ILE A 1 152 ? 35.177 -5.974 -6.899 1.00 74.44 152 ILE A CA 1
ATOM 1225 C C . ILE A 1 152 ? 34.619 -6.515 -5.577 1.00 74.44 152 ILE A C 1
ATOM 1227 O O . ILE A 1 152 ? 33.627 -5.994 -5.072 1.00 74.44 152 ILE A O 1
ATOM 1231 N N . PHE A 1 153 ? 35.265 -7.525 -4.988 1.00 76.44 153 PHE A N 1
ATOM 1232 C CA . PHE A 1 153 ? 34.814 -8.141 -3.741 1.00 76.44 153 PHE A CA 1
ATOM 1233 C C . PHE A 1 153 ? 34.832 -7.160 -2.564 1.00 76.44 153 PHE A C 1
ATOM 1235 O O . PHE A 1 153 ? 33.847 -7.060 -1.832 1.00 76.44 153 PHE A O 1
ATOM 1242 N N . ASN A 1 154 ? 35.925 -6.412 -2.390 1.00 81.38 154 ASN A N 1
ATOM 1243 C CA . ASN A 1 154 ? 36.035 -5.433 -1.309 1.00 81.38 154 ASN A CA 1
ATOM 1244 C C . ASN A 1 154 ? 35.003 -4.308 -1.463 1.00 81.38 154 ASN A C 1
ATOM 1246 O O . ASN A 1 154 ? 34.393 -3.894 -0.481 1.00 81.38 154 ASN A O 1
ATOM 1250 N N . GLN A 1 155 ? 34.735 -3.874 -2.695 1.00 76.12 155 GLN A N 1
ATOM 1251 C CA . GLN A 1 155 ? 33.727 -2.854 -2.960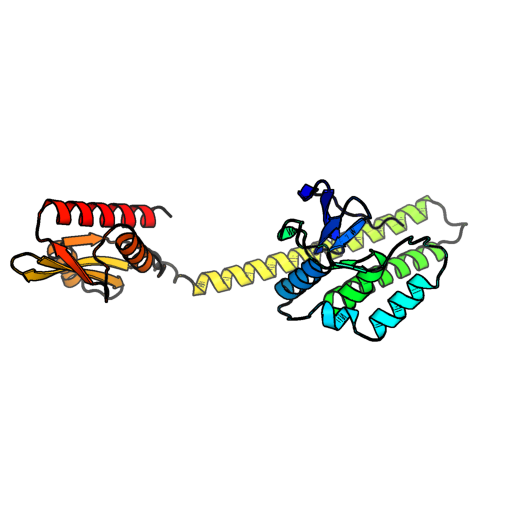 1.00 76.12 155 GLN A CA 1
ATOM 1252 C C . GLN A 1 155 ? 32.300 -3.357 -2.699 1.00 76.12 155 GLN A C 1
ATOM 1254 O O . GLN A 1 155 ? 31.508 -2.660 -2.065 1.00 76.12 155 GLN A O 1
ATOM 1259 N N . GLU A 1 156 ? 31.966 -4.585 -3.109 1.00 81.69 156 GLU A N 1
ATOM 1260 C CA . GLU A 1 156 ? 30.673 -5.197 -2.772 1.00 81.69 156 GLU A CA 1
ATOM 1261 C C . GLU A 1 156 ? 30.481 -5.348 -1.257 1.00 81.69 156 GLU A C 1
ATOM 1263 O O . GLU A 1 156 ? 29.358 -5.227 -0.754 1.00 81.69 156 GLU A O 1
ATOM 1268 N N . LEU A 1 157 ? 31.564 -5.611 -0.523 1.00 83.81 157 LEU A N 1
ATOM 1269 C CA . LEU A 1 157 ? 31.539 -5.704 0.931 1.00 83.81 157 LEU A CA 1
ATOM 1270 C C . LEU A 1 157 ? 31.239 -4.339 1.571 1.00 83.81 157 LEU A C 1
ATOM 1272 O O . LEU A 1 157 ? 30.337 -4.245 2.404 1.00 83.81 157 LEU A O 1
ATOM 1276 N N . GLU A 1 158 ? 31.909 -3.274 1.128 1.00 84.31 158 GLU A N 1
ATOM 1277 C CA . GLU A 1 158 ? 31.676 -1.904 1.608 1.00 84.31 158 GLU A CA 1
ATOM 1278 C C . GLU A 1 158 ? 30.256 -1.397 1.290 1.00 84.31 158 GLU A C 1
ATOM 1280 O O . GLU A 1 158 ? 29.576 -0.809 2.142 1.00 84.31 158 GLU A O 1
ATOM 1285 N N . GLU A 1 159 ? 29.755 -1.667 0.082 1.00 82.56 159 GLU A N 1
ATOM 1286 C CA . GLU A 1 159 ? 28.375 -1.351 -0.300 1.00 82.56 159 GLU A CA 1
ATOM 1287 C C . GLU A 1 159 ? 27.361 -2.107 0.576 1.00 82.56 159 GLU A C 1
ATOM 1289 O O . GLU A 1 159 ? 26.375 -1.536 1.051 1.00 82.56 159 GLU A O 1
ATOM 1294 N N . LYS A 1 160 ? 27.602 -3.391 0.865 1.00 81.69 160 LYS A N 1
ATOM 1295 C CA . LYS A 1 160 ? 26.730 -4.156 1.769 1.00 81.69 160 LYS A CA 1
ATOM 1296 C C . LYS A 1 160 ? 26.760 -3.627 3.195 1.00 81.69 160 LYS A C 1
ATOM 1298 O O . LYS A 1 160 ? 25.710 -3.579 3.842 1.00 81.69 160 LYS A O 1
ATOM 1303 N N . ASP A 1 161 ? 27.916 -3.205 3.686 1.00 84.88 161 ASP A N 1
ATOM 1304 C CA . ASP A 1 161 ? 28.048 -2.647 5.030 1.00 84.88 161 ASP A CA 1
ATOM 1305 C C . ASP A 1 161 ? 27.330 -1.302 5.165 1.00 84.88 161 ASP A C 1
ATOM 1307 O O . ASP A 1 161 ? 26.625 -1.064 6.155 1.00 84.88 161 ASP A O 1
ATOM 1311 N N . THR A 1 162 ? 27.414 -0.443 4.148 1.00 87.19 162 THR A N 1
ATOM 1312 C CA . THR A 1 162 ? 26.675 0.829 4.127 1.00 87.19 162 THR A CA 1
ATOM 1313 C C . THR A 1 162 ? 25.161 0.613 4.082 1.00 87.19 162 THR A C 1
ATOM 1315 O O . THR A 1 162 ? 24.440 1.232 4.873 1.00 87.19 162 THR A O 1
ATOM 1318 N N . ILE A 1 163 ? 24.669 -0.318 3.258 1.00 87.00 163 ILE A N 1
ATOM 1319 C CA . ILE A 1 163 ? 23.246 -0.698 3.214 1.00 87.00 163 ILE A CA 1
ATOM 1320 C C . ILE A 1 163 ? 22.785 -1.256 4.568 1.00 87.00 163 ILE A C 1
ATOM 1322 O O . ILE A 1 163 ? 21.751 -0.839 5.098 1.00 87.00 163 ILE A O 1
ATOM 1326 N N . ASN A 1 164 ? 23.562 -2.157 5.174 1.00 82.81 164 ASN A N 1
ATOM 1327 C CA . ASN A 1 164 ? 23.252 -2.714 6.492 1.00 82.81 164 ASN A CA 1
ATOM 1328 C C . ASN A 1 164 ? 23.171 -1.625 7.567 1.00 82.81 164 ASN A C 1
ATOM 1330 O O . ASN A 1 164 ? 22.275 -1.653 8.414 1.00 82.81 164 ASN A O 1
ATOM 1334 N N . LYS A 1 165 ? 24.073 -0.641 7.531 1.00 91.06 165 LYS A N 1
ATOM 1335 C CA . LYS A 1 165 ? 24.051 0.498 8.454 1.00 91.06 165 LYS A CA 1
ATOM 1336 C C . LYS A 1 165 ? 22.790 1.348 8.277 1.00 91.06 165 LYS A C 1
ATOM 1338 O O . LYS A 1 165 ? 22.153 1.697 9.269 1.00 91.06 165 LYS A O 1
ATOM 1343 N N . GLN A 1 166 ? 22.395 1.635 7.036 1.00 87.56 166 GLN A N 1
ATOM 1344 C CA . GLN A 1 166 ? 21.166 2.381 6.740 1.00 87.56 166 GLN A CA 1
ATOM 1345 C C . GLN A 1 166 ? 19.910 1.639 7.215 1.00 87.56 166 GLN A C 1
ATOM 1347 O O . GLN A 1 166 ? 19.031 2.247 7.824 1.00 87.56 166 GLN A O 1
ATOM 1352 N N . LEU A 1 167 ? 19.832 0.325 6.989 1.00 89.44 167 LEU A N 1
ATOM 1353 C CA . LEU A 1 167 ? 18.711 -0.497 7.451 1.00 89.44 167 LEU A CA 1
ATOM 1354 C C . LEU A 1 167 ? 18.600 -0.504 8.979 1.00 89.44 167 LEU A C 1
ATOM 1356 O O . LEU A 1 167 ? 17.504 -0.346 9.514 1.00 89.44 167 LEU A O 1
ATOM 1360 N N . ARG A 1 168 ? 19.730 -0.624 9.688 1.00 89.19 168 ARG A N 1
ATOM 1361 C CA . ARG A 1 168 ? 19.763 -0.534 11.157 1.00 89.19 168 ARG A CA 1
ATOM 1362 C C . ARG A 1 168 ? 19.246 0.814 11.655 1.00 89.19 168 ARG A C 1
ATOM 1364 O O . ARG A 1 168 ? 18.459 0.835 12.597 1.00 89.19 168 ARG A O 1
ATOM 1371 N N . GLN A 1 169 ? 19.618 1.909 10.991 1.00 90.06 169 GLN A N 1
ATOM 1372 C CA . GLN A 1 169 ? 19.112 3.239 11.333 1.00 90.06 169 GLN A CA 1
ATOM 1373 C C . GLN A 1 169 ? 17.593 3.336 11.134 1.00 90.06 169 GLN A C 1
ATOM 1375 O O . GLN A 1 169 ? 16.885 3.786 12.028 1.00 90.06 169 GLN A O 1
ATOM 1380 N N . GLN A 1 170 ? 17.067 2.842 10.008 1.00 89.12 170 GLN A N 1
ATOM 1381 C CA . GLN A 1 170 ? 15.621 2.853 9.751 1.00 89.12 170 GLN A CA 1
ATOM 1382 C C . GLN A 1 170 ? 14.825 2.035 10.775 1.00 89.12 170 GLN A C 1
ATOM 1384 O O . GLN A 1 170 ? 13.705 2.413 11.119 1.00 89.12 170 GLN A O 1
ATOM 1389 N N . ILE A 1 171 ? 15.371 0.908 11.243 1.00 88.69 171 ILE A N 1
ATOM 1390 C CA . ILE A 1 171 ? 14.757 0.108 12.312 1.00 88.69 171 ILE A CA 1
ATOM 1391 C C . ILE A 1 171 ? 14.710 0.926 13.604 1.00 88.69 171 ILE A C 1
ATOM 1393 O O . ILE A 1 171 ? 13.645 1.065 14.195 1.00 88.69 171 ILE A O 1
ATOM 1397 N N . GLN A 1 172 ? 15.822 1.558 13.980 1.00 91.44 172 GLN A N 1
ATOM 1398 C CA . GLN A 1 172 ? 15.894 2.392 15.178 1.00 91.44 172 GLN A CA 1
ATOM 1399 C C . GLN A 1 172 ? 14.920 3.586 15.130 1.00 91.44 172 GLN A C 1
ATOM 1401 O O . GLN A 1 172 ? 14.247 3.889 16.118 1.00 91.44 172 GLN A O 1
ATOM 1406 N N . ASP A 1 173 ? 14.785 4.245 13.980 1.00 86.25 173 ASP A N 1
ATOM 1407 C CA . ASP A 1 173 ? 13.853 5.365 13.793 1.00 86.25 173 ASP A CA 1
ATOM 1408 C C . ASP A 1 173 ? 12.381 4.907 13.880 1.00 86.25 173 ASP A C 1
ATOM 1410 O O . ASP A 1 173 ? 11.515 5.603 14.424 1.00 86.25 173 ASP A O 1
ATOM 1414 N N . LYS A 1 174 ? 12.076 3.700 13.388 1.00 85.62 174 LYS A N 1
ATOM 1415 C CA . LYS A 1 174 ? 10.746 3.090 13.531 1.00 85.62 174 LYS A CA 1
ATOM 1416 C C . LYS A 1 174 ? 10.453 2.710 14.977 1.00 85.62 174 LYS A C 1
ATOM 1418 O O . LYS A 1 174 ? 9.367 3.021 15.460 1.00 85.62 174 LYS A O 1
ATOM 1423 N N . ASP A 1 175 ? 11.410 2.107 15.674 1.00 85.31 175 ASP A N 1
ATOM 1424 C CA . ASP A 1 175 ? 11.258 1.718 17.078 1.00 85.31 175 ASP A CA 1
ATOM 1425 C C . ASP A 1 175 ? 11.057 2.942 17.977 1.00 85.31 175 ASP A C 1
ATOM 1427 O O . ASP A 1 175 ? 10.183 2.951 18.844 1.00 85.31 175 ASP A O 1
ATOM 1431 N N . THR A 1 176 ? 11.800 4.026 17.739 1.00 82.31 176 THR A N 1
ATOM 1432 C CA . THR A 1 176 ? 11.589 5.291 18.461 1.00 82.31 176 THR A CA 1
ATOM 1433 C C . THR A 1 176 ? 10.202 5.869 18.183 1.00 82.31 176 THR A C 1
ATOM 1435 O O . THR A 1 176 ? 9.502 6.251 19.122 1.00 82.31 176 THR A O 1
ATOM 1438 N N . THR A 1 177 ? 9.744 5.850 16.928 1.00 80.94 177 THR A N 1
ATOM 1439 C CA . THR A 1 177 ? 8.385 6.279 16.564 1.00 80.94 177 THR A CA 1
ATOM 1440 C C . THR A 1 177 ? 7.318 5.439 17.274 1.00 80.94 177 THR A C 1
ATOM 1442 O O . THR A 1 177 ? 6.418 6.000 17.901 1.00 80.94 177 THR A O 1
ATOM 1445 N N . ILE A 1 178 ? 7.436 4.109 17.253 1.00 78.25 178 ILE A N 1
ATOM 1446 C CA . ILE A 1 178 ? 6.523 3.191 17.952 1.00 78.25 178 ILE A CA 1
ATOM 1447 C C . ILE A 1 178 ? 6.480 3.511 19.447 1.00 78.25 178 ILE A C 1
ATOM 1449 O O . ILE A 1 178 ? 5.394 3.670 20.003 1.00 78.25 178 ILE A O 1
ATOM 1453 N N . ASN A 1 179 ? 7.637 3.691 20.084 1.00 72.81 179 ASN A N 1
ATOM 1454 C CA . ASN A 1 179 ? 7.714 4.011 21.508 1.00 72.81 179 ASN A CA 1
ATOM 1455 C C . ASN A 1 179 ? 7.018 5.341 21.843 1.00 72.81 179 ASN A C 1
ATOM 1457 O O . ASN A 1 179 ? 6.286 5.423 22.833 1.00 72.81 179 ASN A O 1
ATOM 1461 N N . THR A 1 180 ? 7.171 6.371 21.002 1.00 71.19 180 THR A N 1
ATOM 1462 C CA . THR A 1 180 ? 6.466 7.652 21.200 1.00 71.19 180 THR A CA 1
ATOM 1463 C C . THR A 1 180 ? 4.951 7.544 21.007 1.00 71.19 180 THR A C 1
ATOM 1465 O O . THR A 1 180 ? 4.193 8.204 21.719 1.00 71.19 180 THR A O 1
ATOM 1468 N N . LEU A 1 181 ? 4.487 6.710 20.071 1.00 68.88 181 LEU A N 1
ATOM 1469 C CA . LEU A 1 181 ? 3.061 6.470 19.835 1.00 68.88 181 LEU A CA 1
ATOM 1470 C C . LEU A 1 181 ? 2.434 5.633 20.954 1.00 68.88 181 LEU A C 1
ATOM 1472 O O . LEU A 1 181 ? 1.322 5.934 21.392 1.00 68.88 181 LEU A O 1
ATOM 1476 N N . HIS A 1 182 ? 3.153 4.632 21.465 1.00 58.00 182 HIS A N 1
ATOM 1477 C CA . HIS A 1 182 ? 2.696 3.793 22.570 1.00 58.00 182 HIS A CA 1
ATOM 1478 C C . HIS A 1 182 ? 2.371 4.639 23.811 1.00 58.00 182 HIS A C 1
ATOM 1480 O O . HIS A 1 182 ? 1.285 4.517 24.374 1.00 58.00 182 HIS A O 1
ATOM 1486 N N . GLN A 1 183 ? 3.235 5.602 24.157 1.00 51.47 183 GLN A N 1
ATOM 1487 C CA . GLN A 1 183 ? 3.005 6.528 25.278 1.00 51.47 183 GLN A CA 1
ATOM 1488 C C . GLN A 1 183 ? 1.767 7.429 25.117 1.00 51.47 183 GLN A C 1
ATOM 1490 O O . GLN A 1 183 ? 1.234 7.915 26.111 1.00 51.47 183 GLN A O 1
ATOM 1495 N N . ARG A 1 184 ? 1.301 7.673 23.885 1.00 54.84 184 ARG A N 1
ATOM 1496 C CA . ARG A 1 184 ? 0.144 8.544 23.603 1.00 54.84 184 ARG A CA 1
ATOM 1497 C C . ARG A 1 184 ? -1.188 7.800 23.536 1.00 54.84 184 ARG A C 1
ATOM 1499 O O . ARG A 1 184 ? -2.228 8.451 23.561 1.00 54.84 184 ARG A O 1
ATOM 1506 N N . THR A 1 185 ? -1.172 6.473 23.421 1.00 60.75 185 THR A N 1
ATOM 1507 C CA . THR A 1 185 ? -2.375 5.699 23.066 1.00 60.75 185 THR A CA 1
ATOM 1508 C C . THR A 1 185 ? -3.068 5.103 24.293 1.00 60.75 185 THR A C 1
ATOM 1510 O O . THR A 1 185 ? -4.295 5.042 24.324 1.00 60.75 185 THR A O 1
ATOM 1513 N N . VAL A 1 186 ? -2.310 4.735 25.333 1.00 58.59 186 VAL A N 1
ATOM 1514 C CA . VAL A 1 186 ? -2.839 4.285 26.630 1.00 58.59 186 VAL A CA 1
ATOM 1515 C C . VAL A 1 186 ? -1.843 4.693 27.727 1.00 58.59 186 VAL A C 1
ATOM 1517 O O . VAL A 1 186 ? -0.682 4.294 27.648 1.00 58.59 186 VAL A O 1
ATOM 1520 N N . PRO A 1 187 ? -2.231 5.501 28.733 1.00 60.88 187 PRO A N 1
ATOM 1521 C CA . PRO A 1 187 ? -1.339 5.826 29.841 1.00 60.88 187 PRO A CA 1
ATOM 1522 C C . PRO A 1 187 ? -0.924 4.550 30.586 1.00 60.88 187 PRO A C 1
ATOM 1524 O O . PRO A 1 187 ? -1.763 3.704 30.895 1.00 60.88 187 PRO A O 1
ATOM 1527 N N . LEU A 1 188 ? 0.373 4.423 30.866 1.00 59.50 188 LEU A N 1
ATOM 1528 C CA . LEU A 1 188 ? 0.967 3.253 31.517 1.00 59.50 188 LEU A CA 1
ATOM 1529 C C . LEU A 1 188 ? 0.301 2.980 32.877 1.00 59.50 188 LEU A C 1
ATOM 1531 O O . LEU A 1 188 ? 0.251 3.885 33.708 1.00 59.50 188 LEU A O 1
ATOM 1535 N N . ASN A 1 189 ? -0.156 1.747 33.121 1.00 65.19 189 ASN A N 1
ATOM 1536 C CA . ASN A 1 189 ? -0.920 1.306 34.306 1.00 65.19 189 ASN A CA 1
ATOM 1537 C C . ASN A 1 189 ? -2.366 1.823 34.394 1.00 65.19 189 ASN A C 1
ATOM 1539 O O . ASN A 1 189 ? -3.045 1.614 35.407 1.00 65.19 189 ASN A O 1
ATOM 1543 N N . HIS A 1 190 ? -2.854 2.506 33.358 1.00 66.88 190 HIS A N 1
ATOM 1544 C CA . HIS A 1 190 ? -4.247 2.930 33.271 1.00 66.88 190 HIS A CA 1
ATOM 1545 C C . HIS A 1 190 ? -5.080 2.033 32.345 1.00 66.88 190 HIS A C 1
ATOM 1547 O O . HIS A 1 190 ? -6.260 2.302 32.139 1.00 66.88 190 HIS A O 1
ATOM 1553 N N . GLU A 1 191 ? -4.525 0.927 31.834 1.00 71.44 191 GLU A N 1
ATOM 1554 C CA . GLU A 1 191 ? -5.099 0.165 30.722 1.00 71.44 191 GLU A CA 1
ATOM 1555 C C . GLU A 1 191 ? -6.519 -0.344 31.003 1.00 71.44 191 GLU A C 1
ATOM 1557 O O . GLU A 1 191 ? -7.309 -0.377 30.069 1.00 71.44 191 GLU A O 1
ATOM 1562 N N . HIS A 1 192 ? -6.865 -0.670 32.258 1.00 72.44 192 HIS A N 1
ATOM 1563 C CA . HIS A 1 192 ? -8.125 -1.329 32.655 1.00 72.44 192 HIS A CA 1
ATOM 1564 C C . HIS A 1 192 ? -8.983 -0.522 33.650 1.00 72.44 192 HIS A C 1
ATOM 1566 O O . HIS A 1 192 ? -9.640 -1.076 34.532 1.00 72.44 192 HIS A O 1
ATOM 1572 N N . GLN A 1 193 ? -8.965 0.807 33.572 1.00 80.12 193 GLN A N 1
ATOM 1573 C CA . GLN A 1 193 ? -9.585 1.662 34.595 1.00 80.12 193 GLN A CA 1
ATOM 1574 C C . GLN A 1 193 ? -11.051 2.035 34.349 1.00 80.12 193 GLN A C 1
ATOM 1576 O O . GLN A 1 193 ? -11.614 2.850 35.078 1.00 80.12 193 GLN A O 1
ATOM 1581 N N . TYR A 1 194 ? -11.709 1.449 33.353 1.00 86.50 194 TYR A N 1
ATOM 1582 C CA . TYR A 1 194 ? -13.093 1.796 33.046 1.00 86.50 194 TYR A CA 1
ATOM 1583 C C . TYR A 1 194 ? -14.078 0.774 33.613 1.00 86.50 194 TYR A C 1
ATOM 1585 O O . TYR A 1 194 ? -13.827 -0.429 33.623 1.00 86.50 194 TYR A O 1
ATOM 1593 N N . ILE A 1 195 ? -15.240 1.272 34.026 1.00 89.06 195 ILE A N 1
ATOM 1594 C CA . ILE A 1 195 ? -16.421 0.474 34.358 1.00 89.06 195 ILE A CA 1
ATOM 1595 C C . ILE A 1 195 ? -17.513 0.714 33.320 1.00 89.06 195 ILE A C 1
ATOM 1597 O O . ILE A 1 195 ? -17.633 1.816 32.779 1.00 89.06 195 ILE A O 1
ATOM 1601 N N . MET A 1 196 ? -18.335 -0.298 33.059 1.00 89.44 196 MET A N 1
ATOM 1602 C CA . MET A 1 196 ? -19.587 -0.160 32.318 1.00 89.44 196 MET A CA 1
ATOM 1603 C C . MET A 1 196 ? -20.720 -0.714 33.161 1.00 89.44 196 MET A C 1
ATOM 1605 O O . MET A 1 196 ? -20.596 -1.784 33.747 1.00 89.44 196 MET A O 1
ATOM 1609 N N . PHE A 1 197 ? -21.835 -0.003 33.211 1.00 91.38 197 PHE A N 1
ATOM 1610 C CA . PHE A 1 197 ? -22.986 -0.432 33.984 1.00 91.38 197 PHE A CA 1
ATOM 1611 C C . PHE A 1 197 ? -24.295 -0.021 33.318 1.00 91.38 197 PHE A C 1
ATOM 1613 O O . PHE A 1 197 ? -24.348 0.901 32.497 1.00 91.38 197 PHE A O 1
ATOM 1620 N N . LEU A 1 198 ? -25.353 -0.752 33.659 1.00 92.06 198 LEU A N 1
ATOM 1621 C CA . LEU A 1 198 ? -26.696 -0.565 33.132 1.00 92.06 198 LEU A CA 1
ATOM 1622 C C . LEU A 1 198 ? -27.628 -0.112 34.255 1.00 92.06 198 LEU A C 1
ATOM 1624 O O . LEU A 1 198 ? -27.862 -0.853 35.205 1.00 92.06 198 LEU A O 1
ATOM 1628 N N . GLU A 1 199 ? -28.192 1.086 34.133 1.00 92.38 199 GLU A N 1
ATOM 1629 C CA . GLU A 1 199 ? -29.147 1.625 35.107 1.00 92.38 199 GLU A CA 1
ATOM 1630 C C . GLU A 1 199 ? -30.575 1.552 34.569 1.00 92.38 199 GLU A C 1
ATOM 1632 O O . GLU A 1 199 ? -30.845 1.991 33.450 1.00 92.38 199 GLU A O 1
ATOM 1637 N N . GLN A 1 200 ? -31.515 1.089 35.388 1.00 92.00 200 GLN A N 1
ATOM 1638 C CA . GLN A 1 200 ? -32.941 1.259 35.121 1.00 92.00 200 GLN A CA 1
ATOM 1639 C C . GLN A 1 200 ? -33.342 2.715 35.400 1.00 92.00 200 GLN A C 1
ATOM 1641 O O . GLN A 1 200 ? -33.056 3.242 36.473 1.00 92.00 200 GLN A O 1
ATOM 1646 N N . LYS A 1 201 ? -33.995 3.380 34.442 1.00 90.12 201 LYS A N 1
ATOM 1647 C CA . LYS A 1 201 ? -34.411 4.789 34.577 1.00 90.12 201 LYS A CA 1
ATOM 1648 C C . LYS A 1 201 ? -35.905 4.967 34.769 1.00 90.12 201 LYS A C 1
ATOM 1650 O O . LYS A 1 201 ? -36.308 5.711 35.654 1.00 90.12 201 LYS A O 1
ATOM 1655 N N . LEU A 1 202 ? -36.705 4.317 33.934 1.00 90.00 202 LEU A N 1
ATOM 1656 C CA . LEU A 1 202 ? -38.151 4.504 33.915 1.00 90.00 202 LEU A CA 1
ATOM 1657 C C . LEU A 1 202 ? -38.841 3.167 33.677 1.00 90.00 202 LEU A C 1
ATOM 1659 O O . LEU A 1 202 ? -38.384 2.382 32.843 1.00 90.00 202 LEU A O 1
ATOM 1663 N N . VAL A 1 203 ? -39.934 2.944 34.401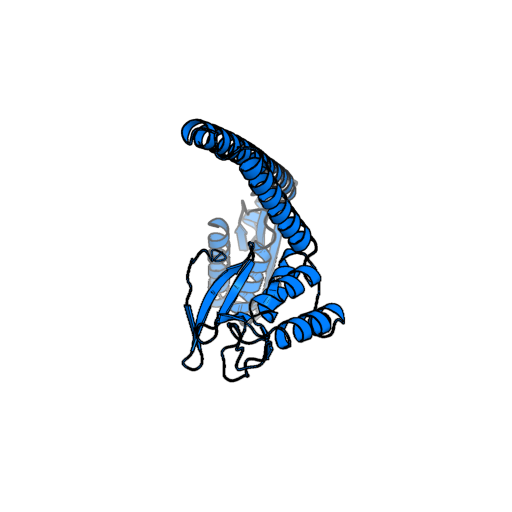 1.00 88.56 203 VAL A N 1
ATOM 1664 C CA . VAL A 1 203 ? -40.842 1.814 34.208 1.00 88.56 203 VAL A CA 1
ATOM 1665 C C . VAL A 1 203 ? -42.217 2.388 33.899 1.00 88.56 203 VAL A C 1
ATOM 1667 O O . VAL A 1 203 ? -42.777 3.128 34.701 1.00 88.56 203 VAL A O 1
ATOM 1670 N N . GLU A 1 204 ? -42.719 2.069 32.717 1.00 88.88 204 GLU A N 1
ATOM 1671 C CA . GLU A 1 204 ? -44.077 2.330 32.247 1.00 88.88 204 GLU A CA 1
ATOM 1672 C C . GLU A 1 204 ? -44.792 0.979 32.106 1.00 88.88 204 GLU A C 1
ATOM 1674 O O . GLU A 1 204 ? -44.129 -0.054 31.981 1.00 88.88 204 GLU A O 1
ATOM 1679 N N . ASP A 1 205 ? -46.127 0.974 32.063 1.00 81.56 205 ASP A N 1
ATOM 1680 C CA . ASP A 1 205 ? -46.948 -0.250 32.118 1.00 81.56 205 ASP A CA 1
ATOM 1681 C C . ASP A 1 205 ? -46.463 -1.376 31.184 1.00 81.56 205 ASP A C 1
ATOM 1683 O O . ASP A 1 205 ? -46.406 -2.536 31.585 1.00 81.56 205 ASP A O 1
ATOM 1687 N N . ASN A 1 206 ? -46.022 -1.032 29.968 1.00 90.94 206 ASN A N 1
ATOM 1688 C CA . ASN A 1 206 ? -45.535 -1.998 28.976 1.00 90.94 206 ASN A CA 1
ATOM 1689 C C . ASN A 1 206 ? -44.033 -1.915 28.679 1.00 90.94 206 ASN A C 1
ATOM 1691 O O . ASN A 1 206 ? -43.510 -2.788 27.986 1.00 90.94 206 ASN A O 1
ATOM 1695 N N . TYR A 1 207 ? -43.327 -0.886 29.152 1.00 91.50 207 TYR A N 1
ATOM 1696 C CA . TYR A 1 207 ? -41.956 -0.602 28.723 1.00 91.50 207 TYR A CA 1
ATOM 1697 C C . TYR A 1 207 ? -41.044 -0.243 29.887 1.00 91.50 207 TYR A C 1
ATOM 1699 O O . TYR A 1 207 ? -41.424 0.452 30.820 1.00 91.50 207 TYR A O 1
ATOM 1707 N N . ILE A 1 208 ? -39.790 -0.659 29.784 1.00 92.44 208 ILE A N 1
ATOM 1708 C CA . ILE A 1 208 ? -38.728 -0.311 30.718 1.00 92.44 208 ILE A CA 1
ATOM 1709 C C . ILE A 1 208 ? -37.569 0.328 29.957 1.00 92.44 208 ILE A C 1
ATOM 1711 O O . ILE A 1 208 ? -37.188 -0.122 28.874 1.00 92.44 208 ILE A O 1
ATOM 1715 N N . THR A 1 209 ? -37.018 1.404 30.512 1.00 92.62 209 THR A N 1
ATOM 1716 C CA . THR A 1 209 ? -35.896 2.130 29.913 1.00 92.62 209 THR A CA 1
ATOM 1717 C C . THR A 1 209 ? -34.623 1.892 30.707 1.00 92.62 209 THR A C 1
ATOM 1719 O O . THR A 1 209 ? -34.568 2.187 31.904 1.00 92.62 209 THR A O 1
ATOM 1722 N N . TYR A 1 210 ? -33.585 1.425 30.019 1.00 93.38 210 TYR A N 1
ATOM 1723 C CA . TYR A 1 210 ? -32.247 1.248 30.565 1.00 93.38 210 TYR A CA 1
ATOM 1724 C C . TYR A 1 210 ? -31.271 2.260 29.978 1.00 93.38 210 TYR A C 1
ATOM 1726 O O . TYR A 1 210 ? -31.343 2.582 28.792 1.00 93.38 210 TYR A O 1
ATOM 1734 N N . LYS A 1 211 ? -30.333 2.735 30.796 1.00 91.88 211 LYS A N 1
ATOM 1735 C CA . LYS A 1 211 ? -29.234 3.607 30.384 1.00 91.88 211 LYS A CA 1
ATOM 1736 C C . LYS A 1 211 ? -27.904 2.882 30.537 1.00 91.88 211 LYS A C 1
ATOM 1738 O O . LYS A 1 211 ? -27.539 2.499 31.645 1.00 91.88 211 LYS A O 1
ATOM 1743 N N . ILE A 1 212 ? -27.188 2.731 29.431 1.00 90.25 212 ILE A N 1
ATOM 1744 C CA . ILE A 1 212 ? -25.838 2.175 29.380 1.00 90.25 212 ILE A CA 1
ATOM 1745 C C . ILE A 1 212 ? -24.866 3.314 29.694 1.00 90.25 212 ILE A C 1
ATOM 1747 O O . ILE A 1 212 ? -24.902 4.368 29.057 1.00 90.25 212 ILE A O 1
ATOM 1751 N N . GLN A 1 213 ? -24.004 3.136 30.687 1.00 87.94 213 GLN A N 1
ATOM 1752 C CA . GLN A 1 213 ? -22.990 4.125 31.034 1.00 87.94 213 GLN A CA 1
ATOM 1753 C C . GLN A 1 213 ? -21.619 3.476 31.101 1.00 87.94 213 GLN A C 1
ATOM 1755 O O . GLN A 1 213 ? -21.480 2.351 31.571 1.00 87.94 213 GLN A O 1
ATOM 1760 N N . ARG A 1 214 ? -20.606 4.215 30.649 1.00 86.62 214 ARG A N 1
ATOM 1761 C CA . ARG A 1 214 ? -19.196 3.877 30.822 1.00 86.62 214 ARG A CA 1
ATOM 1762 C C . ARG A 1 214 ? -18.513 5.041 31.527 1.00 86.62 214 ARG A C 1
ATOM 1764 O O . ARG A 1 214 ? -18.718 6.185 31.125 1.00 86.62 214 ARG A O 1
ATOM 1771 N N . GLN A 1 215 ? -17.750 4.756 32.576 1.00 87.62 215 GLN A N 1
ATOM 1772 C CA . GLN A 1 215 ? -17.076 5.769 33.390 1.00 87.62 215 GLN A CA 1
ATOM 1773 C C . GLN A 1 215 ? -15.661 5.315 33.752 1.00 87.62 215 GLN A C 1
ATOM 1775 O O . GLN A 1 215 ? -15.412 4.120 33.893 1.00 87.62 215 GLN A O 1
ATOM 1780 N N . ASP A 1 216 ? -14.752 6.274 33.894 1.00 85.38 216 ASP A N 1
ATOM 1781 C CA . ASP A 1 216 ? -13.425 6.055 34.470 1.00 85.38 216 ASP A CA 1
ATOM 1782 C C . ASP A 1 216 ? -13.547 5.947 36.001 1.00 85.38 216 ASP A C 1
ATOM 1784 O O . ASP A 1 216 ? -14.195 6.785 36.639 1.00 85.38 216 ASP A O 1
ATOM 1788 N N . LYS A 1 217 ? -12.945 4.909 36.592 1.00 86.94 217 LYS A N 1
ATOM 1789 C CA . LYS A 1 217 ? -12.961 4.672 38.040 1.00 86.94 217 LYS A CA 1
ATOM 1790 C C . LYS A 1 217 ? -11.787 5.311 38.789 1.00 86.94 217 LYS A C 1
ATOM 1792 O O . LYS A 1 217 ? -11.823 5.319 40.015 1.00 86.94 217 LYS A O 1
ATOM 1797 N N . THR A 1 218 ? -10.798 5.891 38.100 1.00 83.12 218 THR A N 1
ATOM 1798 C CA . THR A 1 218 ? -9.547 6.430 38.685 1.00 83.12 218 THR A CA 1
ATOM 1799 C C . THR A 1 218 ? -9.779 7.380 39.855 1.00 83.12 218 THR A C 1
ATOM 1801 O O . THR A 1 218 ? -9.104 7.300 40.876 1.00 83.12 218 THR A O 1
ATOM 1804 N N . HIS A 1 219 ? -10.764 8.268 39.726 1.00 85.12 219 HIS A N 1
ATOM 1805 C CA . HIS A 1 219 ? -11.089 9.273 40.742 1.00 85.12 219 HIS A CA 1
ATOM 1806 C C . HIS A 1 219 ? -12.427 8.987 41.442 1.00 85.12 219 HIS A C 1
ATOM 1808 O O . HIS A 1 219 ? -12.997 9.860 42.104 1.00 85.12 219 HIS A O 1
ATOM 1814 N N . MET A 1 220 ? -12.972 7.779 41.279 1.00 88.69 220 MET A N 1
ATOM 1815 C CA . MET A 1 220 ? -14.253 7.407 41.864 1.00 88.69 220 MET A CA 1
ATOM 1816 C C . MET A 1 220 ? -14.075 7.025 43.337 1.00 88.69 220 MET A C 1
ATOM 1818 O O . MET A 1 220 ? -13.247 6.190 43.686 1.00 88.69 220 MET A O 1
ATOM 1822 N N . LYS A 1 221 ? -14.886 7.615 44.225 1.00 91.38 221 LYS A N 1
ATOM 1823 C CA . LYS A 1 221 ? -14.910 7.225 45.644 1.00 91.38 221 LYS A CA 1
ATOM 1824 C C . LYS A 1 221 ? -15.396 5.782 45.777 1.00 91.38 221 LYS A C 1
ATOM 1826 O O . LYS A 1 221 ? -16.409 5.431 45.178 1.00 91.38 221 LYS A O 1
ATOM 1831 N N . GLU A 1 222 ? -14.767 5.000 46.648 1.00 88.62 222 GLU A N 1
ATOM 1832 C CA . GLU A 1 222 ? -15.117 3.592 46.896 1.00 88.62 222 GLU A CA 1
ATOM 1833 C C . GLU A 1 222 ? -16.612 3.396 47.204 1.00 88.62 222 GLU A C 1
ATOM 1835 O O . GLU A 1 222 ? -17.277 2.576 46.578 1.00 88.62 222 GLU A O 1
ATOM 1840 N N . LYS A 1 223 ? -17.200 4.250 48.054 1.00 91.88 223 LYS A N 1
ATOM 1841 C CA . LYS A 1 223 ? -18.649 4.243 48.329 1.00 91.88 223 LYS A CA 1
ATOM 1842 C C . LYS A 1 223 ? -19.504 4.373 47.059 1.00 91.88 223 LYS A C 1
ATOM 1844 O O . LYS A 1 223 ? -20.578 3.785 46.984 1.00 91.88 223 LYS A O 1
ATOM 1849 N N . HIS A 1 224 ? -19.065 5.166 46.080 1.00 90.50 224 HIS A N 1
ATOM 1850 C CA . HIS A 1 224 ? -19.782 5.315 44.816 1.00 90.50 224 HIS A CA 1
ATOM 1851 C C . HIS A 1 224 ? -19.649 4.059 43.951 1.00 90.50 224 HIS A C 1
ATOM 1853 O O . HIS A 1 224 ? -20.646 3.623 43.385 1.00 90.50 224 HIS A O 1
ATOM 1859 N N . LEU A 1 225 ? -18.461 3.453 43.906 1.00 90.19 225 LEU A N 1
ATOM 1860 C CA . LEU A 1 225 ? -18.228 2.212 43.171 1.00 90.19 225 LEU A CA 1
ATOM 1861 C C . LEU A 1 225 ? -19.082 1.061 43.724 1.00 90.19 225 LEU A C 1
ATOM 1863 O O . LEU A 1 225 ? -19.797 0.424 42.957 1.00 90.19 225 LEU A O 1
ATOM 1867 N N . LEU A 1 226 ? -19.097 0.866 45.051 1.00 90.69 226 LEU A N 1
ATOM 1868 C CA . LEU A 1 226 ? -19.967 -0.128 45.696 1.00 90.69 226 LEU A CA 1
ATOM 1869 C C . LEU A 1 226 ? -21.448 0.139 45.412 1.00 90.69 226 LEU A C 1
ATOM 1871 O O . LEU A 1 226 ? -22.213 -0.792 45.174 1.00 90.69 226 LEU A O 1
ATOM 1875 N N . ARG A 1 227 ? -21.862 1.411 45.415 1.00 92.31 227 ARG A N 1
ATOM 1876 C CA . ARG A 1 227 ? -23.237 1.785 45.072 1.00 92.31 227 ARG A CA 1
ATOM 1877 C C . ARG A 1 227 ? -23.585 1.345 43.652 1.00 92.31 227 ARG A C 1
ATOM 1879 O O . ARG A 1 227 ? -24.609 0.705 43.457 1.00 92.31 227 ARG A O 1
ATOM 1886 N N . LEU A 1 228 ? -22.727 1.644 42.676 1.00 92.00 228 LEU A N 1
ATOM 1887 C CA . LEU A 1 228 ? -22.943 1.232 41.289 1.00 92.00 228 LEU A CA 1
ATOM 1888 C C . LEU A 1 228 ? -22.954 -0.291 41.143 1.00 92.00 228 LEU A C 1
ATOM 1890 O O . LEU A 1 228 ? -23.804 -0.811 40.429 1.00 92.00 228 LEU A O 1
ATOM 1894 N N . GLN A 1 229 ? -22.067 -1.002 41.835 1.00 90.62 229 GLN A N 1
ATOM 1895 C CA . GLN A 1 229 ? -22.017 -2.462 41.808 1.00 90.62 229 GLN A CA 1
ATOM 1896 C C . GLN A 1 229 ? -23.305 -3.104 42.348 1.00 90.62 229 GLN A C 1
ATOM 1898 O O . GLN A 1 229 ? -23.746 -4.116 41.811 1.00 90.62 229 GLN A O 1
ATOM 1903 N N . ASN A 1 230 ? -23.915 -2.507 43.375 1.00 89.88 230 ASN A N 1
ATOM 1904 C CA . ASN A 1 230 ? -25.095 -3.062 44.040 1.00 89.88 230 ASN A CA 1
ATOM 1905 C C . ASN A 1 230 ? -26.428 -2.597 43.427 1.00 89.88 230 ASN A C 1
ATOM 1907 O O . ASN A 1 230 ? -27.403 -3.341 43.463 1.00 89.88 230 ASN A O 1
ATOM 1911 N N . GLU A 1 231 ? -26.498 -1.367 42.907 1.00 90.00 231 GLU A N 1
ATOM 1912 C CA . GLU A 1 231 ? -27.740 -0.767 42.386 1.00 90.00 231 GLU A CA 1
ATOM 1913 C C . GLU A 1 231 ? -27.914 -0.947 40.871 1.00 90.00 231 GLU A C 1
ATOM 1915 O O . GLU A 1 231 ? -29.030 -0.828 40.360 1.00 90.00 231 GLU A O 1
ATOM 1920 N N . SER A 1 232 ? -26.832 -1.200 40.126 1.00 91.50 232 SER A N 1
ATOM 1921 C CA . SER A 1 232 ? -26.925 -1.379 38.675 1.00 91.50 232 SER A CA 1
ATOM 1922 C C . SER A 1 232 ? -27.511 -2.740 38.320 1.00 91.50 232 SER A C 1
ATOM 1924 O O . SER A 1 232 ? -27.252 -3.748 38.968 1.00 91.50 232 SER A O 1
ATOM 1926 N N . VAL A 1 233 ? -28.250 -2.778 37.216 1.00 92.38 233 VAL A N 1
ATOM 1927 C CA . VAL A 1 233 ? -28.825 -4.011 36.664 1.00 92.38 233 VAL A CA 1
ATOM 1928 C C . VAL A 1 233 ? -27.731 -4.925 36.116 1.00 92.38 233 VAL A C 1
ATOM 1930 O O . VAL A 1 233 ? -27.793 -6.140 36.266 1.00 92.38 233 VAL A O 1
ATOM 1933 N N . LEU A 1 234 ? -26.723 -4.329 35.480 1.00 92.56 234 LEU A N 1
ATOM 1934 C CA . LEU A 1 234 ? -25.493 -4.993 35.059 1.00 92.56 234 LEU A CA 1
ATOM 1935 C C . LEU A 1 234 ? -24.314 -4.111 35.439 1.00 92.56 234 LEU A C 1
ATOM 1937 O O . LEU A 1 234 ? -24.402 -2.888 35.324 1.00 92.56 234 LEU A O 1
ATOM 1941 N N . PHE A 1 235 ? -23.211 -4.733 35.838 1.00 92.44 235 PHE A N 1
ATOM 1942 C CA . PHE A 1 235 ? -21.987 -4.044 36.217 1.00 92.44 235 PHE A CA 1
ATOM 1943 C C . PHE A 1 235 ? -20.769 -4.827 35.725 1.00 92.44 235 PHE A C 1
ATOM 1945 O O . PHE A 1 235 ? -20.628 -6.020 35.990 1.00 92.44 235 PHE A O 1
ATOM 1952 N N . PHE A 1 236 ? -19.882 -4.139 35.016 1.00 89.94 236 PHE A N 1
ATOM 1953 C CA . PHE A 1 236 ? -18.657 -4.681 34.449 1.00 89.94 236 PHE A CA 1
ATOM 1954 C C . PHE A 1 236 ? -17.486 -3.801 34.870 1.00 89.94 236 PHE A C 1
ATOM 1956 O O . PHE A 1 236 ? -17.427 -2.629 34.500 1.00 89.94 236 PHE A O 1
ATOM 1963 N N . ASP A 1 237 ? -16.548 -4.381 35.614 1.00 87.69 237 ASP A N 1
ATOM 1964 C CA . ASP A 1 237 ? -15.307 -3.717 36.019 1.00 87.69 237 ASP A CA 1
ATOM 1965 C C . ASP A 1 237 ? -14.116 -4.108 35.126 1.00 87.69 237 ASP A C 1
ATOM 1967 O O . ASP A 1 237 ? -14.211 -5.032 34.317 1.00 87.69 237 ASP A O 1
ATOM 1971 N N . ASN A 1 238 ? -12.988 -3.422 35.289 1.00 84.81 238 ASN A N 1
ATOM 1972 C CA . ASN A 1 238 ? -11.709 -3.706 34.642 1.00 84.81 238 ASN A CA 1
ATOM 1973 C C . ASN A 1 238 ? -11.793 -3.701 33.110 1.00 84.81 238 ASN A C 1
ATOM 1975 O O . ASN A 1 238 ? -11.232 -4.566 32.440 1.00 84.81 238 ASN A O 1
ATOM 1979 N N . LEU A 1 239 ? -12.536 -2.751 32.544 1.00 82.81 239 LEU A N 1
ATOM 1980 C CA . LEU A 1 239 ? -12.649 -2.609 31.097 1.00 82.81 239 LEU A CA 1
ATOM 1981 C C . LEU A 1 239 ? -11.463 -1.831 30.533 1.00 82.81 239 LEU A C 1
ATOM 1983 O O . LEU A 1 239 ? -11.027 -0.855 31.159 1.00 82.81 239 LEU A O 1
ATOM 1987 N N . PRO A 1 240 ? -10.988 -2.204 29.331 1.00 76.56 240 PRO A N 1
ATOM 1988 C CA . PRO A 1 240 ? -9.853 -1.540 28.723 1.00 76.56 240 PRO A CA 1
ATOM 1989 C C . PRO A 1 240 ? -10.182 -0.083 28.356 1.00 76.56 240 PRO A C 1
ATOM 1991 O O . PRO A 1 240 ? -11.346 0.268 28.125 1.00 76.56 240 PRO A O 1
ATOM 1994 N N . ILE A 1 241 ? -9.158 0.771 28.280 1.00 70.44 241 ILE A N 1
ATOM 1995 C CA . ILE A 1 241 ? -9.266 2.203 27.944 1.00 70.44 241 ILE A CA 1
ATOM 1996 C C . ILE A 1 241 ? -9.859 2.450 26.554 1.00 70.44 241 ILE A C 1
ATOM 1998 O O . ILE A 1 241 ? -10.571 3.445 26.376 1.00 70.44 241 ILE A O 1
ATOM 2002 N N . ALA A 1 242 ? -9.619 1.551 25.595 1.00 64.44 242 ALA A N 1
ATOM 2003 C CA . ALA A 1 242 ? -10.026 1.712 24.201 1.00 64.44 242 ALA A CA 1
ATOM 2004 C C . ALA A 1 242 ? -11.486 2.204 24.072 1.00 64.44 242 ALA A C 1
ATOM 2006 O O . ALA A 1 242 ? -12.421 1.623 24.630 1.00 64.44 242 ALA A O 1
ATOM 2007 N N . MET A 1 243 ? -11.682 3.331 23.374 1.00 54.84 243 MET A N 1
ATOM 2008 C CA . MET A 1 243 ? -12.985 4.006 23.248 1.00 54.84 243 MET A CA 1
ATOM 2009 C C . MET A 1 243 ? -14.059 3.168 22.536 1.00 54.84 243 MET A C 1
ATOM 2011 O O . MET A 1 243 ? -15.248 3.428 22.731 1.00 54.84 243 MET A O 1
ATOM 2015 N N . SER A 1 244 ? -13.662 2.181 21.732 1.00 62.12 244 SER A N 1
ATOM 2016 C CA . SER A 1 244 ? -14.542 1.419 20.839 1.00 62.12 244 SER A CA 1
ATOM 2017 C C . SER A 1 244 ? -15.561 0.556 21.581 1.00 62.12 244 SER A C 1
ATOM 2019 O O . SER A 1 244 ? -16.705 0.463 21.155 1.00 62.12 244 SER A O 1
ATOM 2021 N N . ASN A 1 245 ? -15.232 0.031 22.763 1.00 65.75 245 ASN A N 1
ATOM 2022 C CA . ASN A 1 245 ? -16.019 -1.037 23.387 1.00 65.75 245 ASN A CA 1
ATOM 2023 C C . ASN A 1 245 ? -17.477 -0.659 23.713 1.00 65.75 245 ASN A C 1
ATOM 2025 O O . ASN A 1 245 ? -18.373 -1.491 23.602 1.00 65.75 245 ASN A O 1
ATOM 2029 N N . CYS A 1 246 ? -17.754 0.591 24.102 1.00 71.31 246 CYS A N 1
ATOM 2030 C CA . CYS A 1 246 ? -19.136 1.027 24.358 1.00 71.31 246 CYS A CA 1
ATOM 2031 C C . CYS A 1 246 ? -19.910 1.254 23.050 1.00 71.31 246 CYS A C 1
ATOM 2033 O O . CYS A 1 246 ? -21.077 0.874 22.945 1.00 71.31 246 CYS A O 1
ATOM 2035 N N . GLN A 1 247 ? -19.253 1.832 22.040 1.00 75.62 247 GLN A N 1
ATOM 2036 C CA . GLN A 1 247 ? -19.840 2.013 20.713 1.00 75.62 247 GLN A CA 1
ATOM 2037 C C . GLN A 1 247 ? -20.114 0.665 20.044 1.00 75.62 247 GLN A C 1
ATOM 2039 O O . GLN A 1 247 ? -21.194 0.488 19.492 1.00 75.62 247 GLN A O 1
ATOM 2044 N N . ASP A 1 248 ? -19.214 -0.305 20.189 1.00 82.12 248 ASP A N 1
ATOM 2045 C CA . ASP A 1 248 ? -19.357 -1.657 19.651 1.00 82.12 248 ASP A CA 1
ATOM 2046 C C . ASP A 1 248 ? -20.535 -2.395 20.285 1.00 82.12 248 ASP A C 1
ATOM 2048 O O . ASP A 1 248 ? -21.309 -3.050 19.583 1.00 82.12 248 ASP A O 1
ATOM 2052 N N . VAL A 1 249 ? -20.721 -2.267 21.604 1.00 84.50 249 VAL A N 1
ATOM 2053 C CA . VAL A 1 249 ? -21.893 -2.817 22.303 1.00 84.50 249 VAL A CA 1
ATOM 2054 C C . VAL A 1 249 ? -23.173 -2.155 21.791 1.00 84.50 249 VAL A C 1
ATOM 2056 O O . VAL A 1 249 ? -24.111 -2.855 21.413 1.00 84.50 249 VAL A O 1
ATOM 2059 N N . VAL A 1 250 ? -23.210 -0.823 21.703 1.00 86.94 250 VAL A N 1
ATOM 2060 C CA . VAL A 1 250 ? -24.370 -0.075 21.189 1.00 86.94 250 VAL A CA 1
ATOM 2061 C C . VAL A 1 250 ? -24.689 -0.443 19.735 1.00 86.94 250 VAL A C 1
ATOM 2063 O O . VAL A 1 250 ? -25.851 -0.672 19.396 1.00 86.94 250 VAL A O 1
ATOM 2066 N N . GLN A 1 251 ? -23.676 -0.550 18.876 1.00 86.88 251 GLN A N 1
ATOM 2067 C CA . GLN A 1 251 ? -23.821 -0.946 17.478 1.00 86.88 251 GLN A CA 1
ATOM 2068 C C . GLN A 1 251 ? -24.320 -2.387 17.361 1.00 86.88 251 GLN A C 1
ATOM 2070 O O . GLN A 1 251 ? -25.236 -2.653 16.585 1.00 86.88 251 GLN A O 1
ATOM 2075 N N . SER A 1 252 ? -23.786 -3.296 18.179 1.00 87.38 252 SER A N 1
ATOM 2076 C CA . SER A 1 252 ? -24.211 -4.698 18.214 1.00 87.38 252 SER A CA 1
ATOM 2077 C C . SER A 1 252 ? -25.672 -4.824 18.648 1.00 87.38 252 SER A C 1
ATOM 2079 O O . SER A 1 252 ? -26.433 -5.563 18.025 1.00 87.38 252 SER A O 1
ATOM 2081 N N . ILE A 1 253 ? -26.104 -4.061 19.658 1.00 88.88 253 ILE A N 1
ATOM 2082 C CA . ILE A 1 253 ? -27.516 -4.006 20.059 1.00 88.88 253 ILE A CA 1
ATOM 2083 C C . ILE A 1 253 ? -28.369 -3.482 18.897 1.00 88.88 253 ILE A C 1
ATOM 2085 O O . ILE A 1 253 ? -29.360 -4.105 18.525 1.00 88.88 253 ILE A O 1
ATOM 2089 N N . ASN A 1 254 ? -27.956 -2.381 18.264 1.00 90.44 254 ASN A N 1
ATOM 2090 C CA . ASN A 1 254 ? -28.674 -1.793 17.134 1.00 90.44 254 ASN A CA 1
ATOM 2091 C C . ASN A 1 254 ? -28.761 -2.716 15.909 1.00 90.44 254 ASN A C 1
ATOM 2093 O O . ASN A 1 254 ? -29.645 -2.515 15.082 1.00 90.44 254 ASN A O 1
ATOM 2097 N N . GLN A 1 255 ? -27.879 -3.702 15.762 1.00 90.50 255 GLN A N 1
ATOM 2098 C CA . GLN A 1 255 ? -27.940 -4.690 14.681 1.00 90.50 255 GLN A CA 1
ATOM 2099 C C . GLN A 1 255 ? -28.843 -5.883 15.014 1.00 90.50 255 GLN A C 1
ATOM 2101 O O . GLN A 1 255 ? -29.464 -6.432 14.110 1.00 90.50 255 GLN A O 1
ATOM 2106 N N . ASN A 1 256 ? -28.930 -6.271 16.290 1.00 89.44 256 ASN A N 1
ATOM 2107 C CA . ASN A 1 256 ? -29.584 -7.515 16.716 1.00 89.44 256 ASN A CA 1
ATOM 2108 C C . ASN A 1 256 ? -30.967 -7.310 17.355 1.00 89.44 256 ASN A C 1
ATOM 2110 O O . ASN A 1 256 ? -31.691 -8.280 17.563 1.00 89.44 256 ASN A O 1
ATOM 2114 N N . PHE A 1 257 ? -31.343 -6.068 17.668 1.00 87.56 257 PHE A N 1
ATOM 2115 C CA . PHE A 1 257 ? -32.638 -5.726 18.252 1.00 87.56 257 PHE A CA 1
ATOM 2116 C C . PHE A 1 257 ? -33.381 -4.697 17.387 1.00 87.56 257 PHE A C 1
ATOM 2118 O O . PHE A 1 257 ? -32.789 -3.776 16.806 1.00 87.56 257 PHE A O 1
ATOM 2125 N N . ASP A 1 258 ? -34.710 -4.822 17.336 1.00 84.31 258 ASP A N 1
ATOM 2126 C CA . ASP A 1 258 ? -35.581 -3.875 16.626 1.00 84.31 258 ASP A CA 1
ATOM 2127 C C . ASP A 1 258 ? -35.553 -2.492 17.282 1.00 84.31 258 ASP A C 1
ATOM 2129 O O . ASP A 1 258 ? -35.513 -1.458 16.611 1.00 84.31 258 ASP A O 1
ATOM 2133 N N . THR A 1 259 ? -35.499 -2.468 18.616 1.00 86.12 259 THR A N 1
ATOM 2134 C CA . THR A 1 259 ? -35.362 -1.227 19.378 1.00 86.12 259 THR A CA 1
ATOM 2135 C C . THR A 1 259 ? -33.932 -0.711 19.283 1.00 86.12 259 THR A C 1
ATOM 2137 O O . THR A 1 259 ? -32.989 -1.385 19.694 1.00 86.12 259 THR A O 1
ATOM 2140 N N . LYS A 1 260 ? -33.775 0.521 18.794 1.00 89.25 260 LYS A N 1
ATOM 2141 C CA . LYS A 1 260 ? -32.469 1.177 18.703 1.00 89.25 260 LYS A CA 1
ATOM 2142 C C . LYS A 1 260 ? -32.125 1.941 19.976 1.00 89.25 260 LYS A C 1
ATOM 2144 O O . LYS A 1 260 ? -32.967 2.630 20.552 1.00 89.25 260 LYS A O 1
ATOM 2149 N N . VAL A 1 261 ? -30.861 1.864 20.366 1.00 88.94 261 VAL A N 1
ATOM 2150 C CA . VAL A 1 261 ? -30.265 2.673 21.424 1.00 88.94 261 VAL A CA 1
ATOM 2151 C C . VAL A 1 261 ? -30.114 4.110 20.924 1.00 88.94 261 VAL A C 1
ATOM 2153 O O . VAL A 1 261 ? -29.511 4.351 19.877 1.00 88.94 261 VAL A O 1
ATOM 2156 N N . LYS A 1 262 ? -30.623 5.077 21.689 1.00 86.94 262 LYS A N 1
ATOM 2157 C CA . LYS A 1 262 ? -30.442 6.517 21.443 1.00 86.94 262 LYS A CA 1
ATOM 2158 C C . LYS A 1 262 ? -29.922 7.179 22.709 1.00 86.94 262 LYS A C 1
ATOM 2160 O O . LYS A 1 262 ? -30.431 6.895 23.787 1.00 86.94 262 LYS A O 1
ATOM 2165 N N . ASN A 1 263 ? -28.913 8.045 22.607 1.00 85.00 263 ASN A N 1
ATOM 2166 C CA . ASN A 1 263 ? -28.295 8.717 23.763 1.00 85.00 263 ASN A CA 1
ATOM 2167 C C . ASN A 1 263 ? -27.909 7.743 24.898 1.00 85.00 263 ASN A C 1
ATOM 2169 O O . ASN A 1 263 ? -28.139 8.017 26.075 1.00 85.00 263 ASN A O 1
ATOM 2173 N N . ASN A 1 264 ? -27.373 6.572 24.532 1.00 86.69 264 ASN A N 1
ATOM 2174 C CA . ASN A 1 264 ? -27.061 5.456 25.434 1.00 86.69 264 ASN A CA 1
ATOM 2175 C C . ASN A 1 264 ? -28.254 4.944 26.261 1.00 86.69 264 ASN A C 1
ATOM 2177 O O . ASN A 1 264 ? -28.071 4.351 27.320 1.00 86.69 264 ASN A O 1
ATOM 2181 N N . THR A 1 265 ? -29.478 5.165 25.787 1.00 90.56 265 THR A N 1
ATOM 2182 C CA . THR A 1 265 ? -30.705 4.652 26.395 1.00 90.56 265 THR A CA 1
ATOM 2183 C C . THR A 1 265 ? -31.427 3.713 25.445 1.00 90.56 265 THR A C 1
ATOM 2185 O O . THR A 1 265 ? -31.482 3.957 24.239 1.00 90.56 265 THR A O 1
ATOM 2188 N N . ILE A 1 266 ? -31.973 2.631 25.991 1.00 91.88 266 ILE A N 1
ATOM 2189 C CA . ILE A 1 266 ? -32.768 1.645 25.264 1.00 91.88 266 ILE A CA 1
ATOM 2190 C C . ILE A 1 266 ? -34.085 1.420 26.000 1.00 91.88 266 ILE A C 1
ATOM 2192 O O . ILE A 1 266 ? -34.096 1.231 27.215 1.00 91.88 266 ILE A O 1
ATOM 2196 N N . ARG A 1 267 ? -35.194 1.450 25.259 1.00 92.12 267 ARG A N 1
ATOM 2197 C CA . ARG A 1 267 ? -36.547 1.232 25.782 1.00 92.12 267 ARG A CA 1
ATOM 2198 C C . ARG A 1 267 ? -37.079 -0.098 25.272 1.00 92.12 267 ARG A C 1
ATOM 2200 O O . ARG A 1 267 ? -37.353 -0.221 24.088 1.00 92.12 267 ARG A O 1
ATOM 2207 N N . VAL A 1 268 ? -37.230 -1.083 26.146 1.00 91.44 268 VAL A N 1
ATOM 2208 C CA . VAL A 1 268 ? -37.659 -2.440 25.774 1.00 91.44 268 VAL A CA 1
ATOM 2209 C C . VAL A 1 268 ? -38.981 -2.804 26.435 1.00 91.44 268 VAL A C 1
ATOM 2211 O O . VAL A 1 268 ? -39.365 -2.189 27.426 1.00 91.44 268 VAL A O 1
ATOM 2214 N N . LEU A 1 269 ? -39.685 -3.798 25.889 1.00 90.81 269 LEU A N 1
ATOM 2215 C CA . LEU A 1 269 ? -40.898 -4.336 26.510 1.00 90.81 269 LEU A CA 1
ATOM 2216 C C . LEU A 1 269 ? -40.584 -4.863 27.915 1.00 90.81 269 LEU A C 1
ATOM 2218 O O . LEU A 1 269 ? -39.609 -5.598 28.102 1.00 90.81 269 LEU A O 1
ATOM 2222 N N . ASN A 1 270 ? -41.426 -4.517 28.887 1.00 89.94 270 ASN A N 1
ATOM 2223 C CA . ASN A 1 270 ? -41.277 -4.912 30.284 1.00 89.94 270 ASN A CA 1
ATOM 2224 C C . ASN A 1 270 ? -41.717 -6.371 30.498 1.00 89.94 270 ASN A C 1
ATOM 2226 O O . ASN A 1 270 ? -42.727 -6.659 31.129 1.00 89.94 270 ASN A O 1
ATOM 2230 N N . THR A 1 271 ? -40.967 -7.305 29.913 1.00 89.62 271 THR A N 1
ATOM 2231 C CA . THR A 1 271 ? -41.179 -8.750 30.062 1.00 89.62 271 THR A CA 1
ATOM 2232 C C . THR A 1 271 ? -39.862 -9.428 30.420 1.00 89.62 271 THR A C 1
ATOM 2234 O O . THR A 1 271 ? -38.809 -9.069 29.887 1.00 89.62 271 THR A O 1
ATOM 2237 N N . ASP A 1 272 ? -39.902 -10.439 31.289 1.00 87.94 272 ASP A N 1
ATOM 2238 C CA . ASP A 1 272 ? -38.701 -11.169 31.729 1.00 87.94 272 ASP A CA 1
ATOM 2239 C C . ASP A 1 272 ? -37.907 -11.751 30.565 1.00 87.94 272 ASP A C 1
ATOM 2241 O O . ASP A 1 272 ? -36.681 -11.682 30.542 1.00 87.94 272 ASP A O 1
ATOM 2245 N N . LYS A 1 273 ? -38.612 -12.261 29.550 1.00 89.50 273 LYS A N 1
ATOM 2246 C CA . LYS A 1 273 ? -37.993 -12.827 28.352 1.00 89.50 273 LYS A CA 1
ATOM 2247 C C . LYS A 1 273 ? -37.123 -11.796 27.631 1.00 89.50 273 LYS A C 1
ATOM 2249 O O . LYS A 1 273 ? -35.954 -12.065 27.378 1.00 89.50 273 LYS A O 1
ATOM 2254 N N . VAL A 1 274 ? -37.670 -10.615 27.335 1.00 86.62 274 VAL A N 1
ATOM 2255 C CA . VAL A 1 274 ? -36.943 -9.561 26.610 1.00 86.62 274 VAL A CA 1
ATOM 2256 C C . VAL A 1 274 ? -35.778 -9.024 27.444 1.00 86.62 274 VAL A C 1
ATOM 2258 O O . VAL A 1 274 ? -34.686 -8.834 26.906 1.00 86.62 274 VAL A O 1
ATOM 2261 N N . ARG A 1 275 ? -35.977 -8.846 28.759 1.00 88.31 275 ARG A N 1
ATOM 2262 C CA . ARG A 1 275 ? -34.918 -8.417 29.687 1.00 88.31 275 ARG A CA 1
ATOM 2263 C C . ARG A 1 275 ? -33.754 -9.403 29.711 1.00 88.31 275 ARG A C 1
ATOM 2265 O O . ARG A 1 275 ? -32.619 -9.008 29.460 1.00 88.31 275 ARG A O 1
ATOM 2272 N N . ASN A 1 276 ? -34.038 -10.687 29.916 1.00 91.31 276 ASN A N 1
ATOM 2273 C CA . ASN A 1 276 ? -33.013 -11.726 29.983 1.00 91.31 276 ASN A CA 1
ATOM 2274 C C . ASN A 1 276 ? -32.254 -11.865 28.658 1.00 91.31 276 ASN A C 1
ATOM 2276 O O . ASN A 1 276 ? -31.031 -11.992 28.667 1.00 91.31 276 ASN A O 1
ATOM 2280 N N . THR A 1 277 ? -32.943 -11.788 27.514 1.00 91.94 277 THR A N 1
ATOM 2281 C CA . THR A 1 277 ? -32.285 -11.807 26.199 1.00 91.94 277 THR A CA 1
ATOM 2282 C C . THR A 1 277 ? -31.333 -10.625 26.024 1.00 91.94 277 THR A C 1
ATOM 2284 O O . THR A 1 277 ? -30.191 -10.825 25.613 1.00 91.94 277 THR A O 1
ATOM 2287 N N . LEU A 1 278 ? -31.766 -9.408 26.370 1.00 90.88 278 LEU A N 1
ATOM 2288 C CA . LEU A 1 278 ? -30.922 -8.217 26.280 1.00 90.88 278 LEU A CA 1
ATOM 2289 C C . LEU A 1 278 ? -29.707 -8.313 27.212 1.00 90.88 278 LEU A C 1
ATOM 2291 O O . LEU A 1 278 ? -28.585 -8.049 26.787 1.00 90.88 278 LEU A O 1
ATOM 2295 N N . PHE A 1 279 ? -29.913 -8.705 28.470 1.00 93.50 279 PHE A N 1
ATOM 2296 C CA . PHE A 1 279 ? -28.834 -8.766 29.455 1.00 93.50 279 PHE A CA 1
ATOM 2297 C C . PHE A 1 279 ? -27.804 -9.833 29.107 1.00 9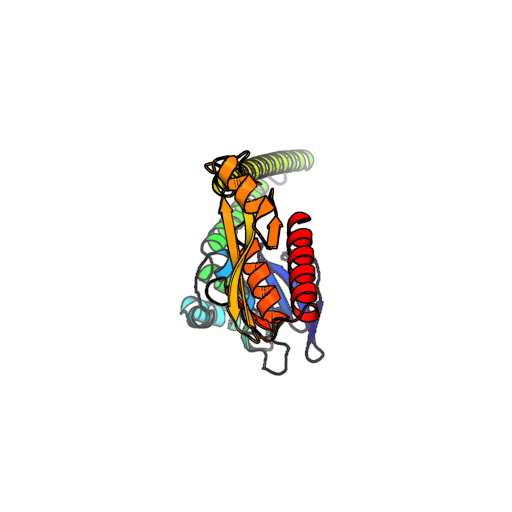3.50 279 PHE A C 1
ATOM 2299 O O . PHE A 1 279 ? -26.608 -9.552 29.139 1.00 93.50 279 PHE A O 1
ATOM 2306 N N . ASN A 1 280 ? -28.249 -11.020 28.693 1.00 93.06 280 ASN A N 1
ATOM 2307 C CA . ASN A 1 280 ? -27.345 -12.077 28.248 1.00 93.06 280 ASN A CA 1
ATOM 2308 C C . ASN A 1 280 ? -26.528 -11.639 27.029 1.00 93.06 280 ASN A C 1
ATOM 2310 O O . ASN A 1 280 ? -25.323 -11.883 26.987 1.00 93.06 280 ASN A O 1
ATOM 2314 N N . PHE A 1 281 ? -27.154 -10.948 26.072 1.00 92.75 281 PHE A N 1
ATOM 2315 C CA . PHE A 1 281 ? -26.462 -10.422 24.899 1.00 92.75 281 PHE A CA 1
ATOM 2316 C C . PHE A 1 281 ? -25.384 -9.396 25.272 1.00 92.75 281 PHE A C 1
ATOM 2318 O O . PHE A 1 281 ? -24.243 -9.509 24.823 1.00 92.75 281 PHE A O 1
ATOM 2325 N N . ILE A 1 282 ? -25.723 -8.416 26.119 1.00 89.94 282 ILE A N 1
ATOM 2326 C CA . ILE A 1 282 ? -24.773 -7.392 26.578 1.00 89.94 282 ILE A CA 1
ATOM 2327 C C . ILE A 1 282 ? -23.603 -8.052 27.309 1.00 89.94 282 ILE A C 1
ATOM 2329 O O . ILE A 1 282 ? -22.452 -7.777 26.981 1.00 89.94 282 ILE A O 1
ATOM 2333 N N . THR A 1 283 ? -23.886 -8.965 28.240 1.00 90.81 283 THR A N 1
ATOM 2334 C CA . THR A 1 283 ? -22.861 -9.699 28.991 1.00 90.81 283 THR A CA 1
ATOM 2335 C C . THR A 1 283 ? -21.924 -10.462 28.061 1.00 90.81 283 THR A C 1
ATOM 2337 O O . THR A 1 283 ? -20.712 -10.287 28.142 1.00 90.81 283 THR A O 1
ATOM 2340 N N . GLN A 1 284 ? -22.454 -11.247 27.119 1.00 90.25 284 GLN A N 1
ATOM 2341 C CA . GLN A 1 284 ? -21.629 -11.987 26.158 1.00 90.25 284 GLN A CA 1
ATOM 2342 C C . GLN A 1 284 ? -20.760 -11.061 25.307 1.00 90.25 284 GLN A C 1
ATOM 2344 O O . GLN A 1 284 ? -19.592 -11.367 25.062 1.00 90.25 284 GLN A O 1
ATOM 2349 N N . LYS A 1 285 ? -21.304 -9.922 24.865 1.00 87.75 285 LYS A N 1
ATOM 2350 C CA . LYS A 1 285 ? -20.555 -8.985 24.031 1.00 87.75 285 LYS A CA 1
ATOM 2351 C C . LYS A 1 285 ? -19.426 -8.308 24.803 1.00 87.75 285 LYS A C 1
ATOM 2353 O O . LYS A 1 285 ? -18.324 -8.192 24.275 1.00 87.75 285 LYS A O 1
ATOM 2358 N N . VAL A 1 286 ? -19.677 -7.906 26.047 1.00 86.00 286 VAL A N 1
ATOM 2359 C CA . VAL A 1 286 ? -18.645 -7.324 26.915 1.00 86.00 286 VAL A CA 1
ATOM 2360 C C . VAL A 1 286 ? -17.554 -8.352 27.230 1.00 86.00 286 VAL A C 1
ATOM 2362 O O . VAL A 1 286 ? -16.375 -8.017 27.165 1.00 86.00 286 VAL A O 1
ATOM 2365 N N . GLU A 1 287 ? -17.911 -9.614 27.480 1.00 85.94 287 GLU A N 1
ATOM 2366 C CA . GLU A 1 287 ? -16.929 -10.688 27.695 1.00 85.94 287 GLU A CA 1
ATOM 2367 C C . GLU A 1 287 ? -16.079 -10.988 26.453 1.00 85.94 287 GLU A C 1
ATOM 2369 O O . GLU A 1 287 ? -14.888 -11.261 26.577 1.00 85.94 287 GLU A O 1
ATOM 2374 N N . GLN A 1 288 ? -16.643 -10.902 25.244 1.00 82.88 288 GLN A N 1
ATOM 2375 C CA . GLN A 1 288 ? -15.853 -11.001 24.009 1.00 82.88 288 GLN A CA 1
ATOM 2376 C C . GLN A 1 288 ? -14.823 -9.872 23.904 1.00 82.88 288 GLN A C 1
ATOM 2378 O O . GLN A 1 288 ? -13.676 -10.128 23.552 1.00 82.88 288 GLN A O 1
ATOM 2383 N N . LEU A 1 289 ? -15.220 -8.644 24.247 1.00 75.31 289 LEU A N 1
ATOM 2384 C CA . LEU A 1 289 ? -14.345 -7.470 24.214 1.00 75.31 289 LEU A CA 1
ATOM 2385 C C . LEU A 1 289 ? -13.242 -7.510 25.281 1.00 75.31 289 LEU A C 1
ATOM 2387 O O . LEU A 1 289 ? -12.236 -6.830 25.129 1.00 75.31 289 LEU A O 1
ATOM 2391 N N . ARG A 1 290 ? -13.411 -8.293 26.354 1.00 74.88 290 ARG A N 1
ATOM 2392 C CA . ARG A 1 290 ? -12.367 -8.526 27.368 1.00 74.88 290 ARG A CA 1
ATOM 2393 C C . ARG A 1 290 ? -11.281 -9.509 26.920 1.00 74.88 290 ARG A C 1
ATOM 2395 O O . ARG A 1 290 ? -10.237 -9.564 27.556 1.00 74.88 290 ARG A O 1
ATOM 2402 N N . ARG A 1 291 ? -11.540 -10.332 25.897 1.00 67.75 291 ARG A N 1
ATOM 2403 C CA . ARG A 1 291 ? -10.618 -11.386 25.424 1.00 67.75 291 ARG A CA 1
ATOM 2404 C C . ARG A 1 291 ? -9.750 -10.968 24.232 1.00 67.75 291 ARG A C 1
ATOM 2406 O O . ARG A 1 291 ? -8.942 -11.782 23.791 1.00 67.75 291 ARG A O 1
ATOM 2413 N N . GLN A 1 292 ? -9.977 -9.777 23.684 1.00 58.59 292 GLN A N 1
ATOM 2414 C CA . GLN A 1 292 ? -9.205 -9.188 22.584 1.00 58.59 292 GLN A CA 1
ATOM 2415 C C . GLN A 1 292 ? -8.092 -8.312 23.144 1.00 58.59 292 GLN A C 1
ATOM 2417 O O . GLN A 1 292 ? -6.995 -8.346 22.549 1.00 58.59 292 GLN A O 1
#

Secondary structure (DSSP, 8-state):
----------EEEETTEEEEEEEETTEEEEEETTT--EEHHHHHHHHHHHHT----HHHHHHSHHHHHHHHHHHHSTT----S-SEEEPPTTS-TTT-SEEE-GGGHHHHHHHH-HHHHHHHHHHHHHHHHHHHHHHHS-TTS-HHHHHHHHHHHHHHHHHHHHHHHHHHHHHHHHHHHHHHHHHS-TT-TT-EEEEEEEEEEETTEEEEEEEEEE-TT--HHHHHHHHHHSSEEEEEE-S-THHHHHHHHHHHHH-SSPPBTTEEEEES-HHHHHHHHHHHHHHHHHHH--

Radius of gyration: 32.04 Å; chains: 1; bounding box: 94×33×84 Å

Sequence (292 aa):
MTSIIDTSTTQITSNDETFTKGSYNGFEIMIRDKDGYVNATKLVQQINEREHTTKELRNITRSPVFVEYKQYLQNISPFNLNGPLCYLLPIVFMNDVRGTYVHKQLMNIICMKTSVKYLHYVTMIMDSINERIQLTHQLDDTTSMAVQADVIFNQELEEKDTINKQLRQQIQDKDTTINTLHQRTVPLNHEHQYIMFLEQKLVEDNYITYKIQRQDKTHMKEKHLLRLQNESVLFFDNLPIAMSNCQDVVQSINQNFDTKVKNNTIRVLNTDKVRNTLFNFITQKVEQLRRQ

InterPro domains:
  IPR017880 KilA, N-terminal [PS51301] (18-129)
  IPR018004 KilA/APSES-type HTH, DNA-binding [PF04383] (23-131)

Organism: NCBI:txid222440

pLDDT: mean 83.2, std 13.45, range [29.08, 96.56]

Foldseek 3Di:
DDPDWDDPWDWDDWPNWIWTFTDDPRFTWIATPVQRWTFLQVRLVRLCVVVVHDDDPVVLCPDPVLVVVLVVVVPDPPDPPVDHQKDFDDPRTDPVNGHITGHPVSVLSSCVVRDVVSVVVVVVVVVVVVVVVVVVVVQPPPHDPVVVVVVVVVVVVVVVVVVVVVVVVVVVVVVVVVVVVVCVPAPPPQFFQKKWFKAWDDDDPWKTKIAIDMDGCPPPDPVVVVCRVPRTPDMDGRAGPDPCLLVVLQVVCCVPDPFHQDPRMTMDTPDPVGVVVSVVSSVVSSVVNVVD